Protein AF-A0A924B2P5-F1 (afdb_monomer_lite)

Radius of gyration: 20.37 Å; chains: 1; bounding box: 51×36×56 Å

Structure (mmCIF, N/CA/C/O backbone):
data_AF-A0A924B2P5-F1
#
_entry.id   AF-A0A924B2P5-F1
#
loop_
_atom_site.group_PDB
_atom_site.id
_atom_site.type_symbol
_atom_site.label_atom_id
_atom_site.label_alt_id
_atom_site.label_comp_id
_atom_site.label_asym_id
_atom_site.label_entity_id
_atom_site.label_seq_id
_atom_site.pdbx_PDB_ins_code
_atom_site.Cartn_x
_atom_site.Cartn_y
_atom_site.Cartn_z
_atom_site.occupancy
_atom_site.B_iso_or_equiv
_atom_site.auth_seq_id
_atom_site.auth_comp_id
_atom_site.auth_asym_id
_atom_site.auth_atom_id
_atom_site.pdbx_PDB_model_num
ATOM 1 N N . MET A 1 1 ? 19.278 -4.427 -25.743 1.00 50.44 1 MET A N 1
ATOM 2 C CA . MET A 1 1 ? 17.848 -4.097 -25.598 1.00 50.44 1 MET A CA 1
ATOM 3 C C . MET A 1 1 ? 17.050 -5.380 -25.472 1.00 50.44 1 MET A C 1
ATOM 5 O O . MET A 1 1 ? 17.108 -6.216 -26.367 1.00 50.44 1 MET A O 1
ATOM 9 N N . LYS A 1 2 ? 16.362 -5.581 -24.346 1.00 63.09 2 LYS A N 1
ATOM 10 C CA . LYS A 1 2 ? 15.330 -6.624 -24.265 1.00 63.09 2 LYS A CA 1
ATOM 11 C C . LYS A 1 2 ? 14.145 -6.139 -25.109 1.00 63.09 2 LYS A C 1
ATOM 13 O O . LYS A 1 2 ? 13.680 -5.023 -24.898 1.00 63.09 2 LYS A O 1
ATOM 18 N N . ASN A 1 3 ? 13.702 -6.934 -26.082 1.00 73.88 3 ASN A N 1
ATOM 19 C CA . ASN A 1 3 ? 12.553 -6.586 -26.918 1.00 73.88 3 ASN A CA 1
ATOM 20 C C . ASN A 1 3 ? 11.278 -6.692 -26.068 1.00 73.88 3 ASN A C 1
ATOM 22 O O . ASN A 1 3 ? 10.791 -7.797 -25.846 1.00 73.88 3 ASN A O 1
ATOM 26 N N . PHE A 1 4 ? 10.776 -5.564 -25.561 1.00 86.50 4 PHE A N 1
ATOM 27 C CA . PHE A 1 4 ? 9.419 -5.479 -25.011 1.00 86.50 4 PHE A CA 1
ATOM 28 C C . PHE A 1 4 ? 8.529 -4.761 -26.016 1.00 86.50 4 PHE A C 1
ATOM 30 O O . PHE A 1 4 ? 8.965 -3.776 -26.620 1.00 86.50 4 PHE A O 1
ATOM 37 N N . ASN A 1 5 ? 7.302 -5.248 -26.174 1.00 86.38 5 ASN A N 1
ATOM 38 C CA . ASN A 1 5 ? 6.324 -4.622 -27.053 1.00 86.38 5 ASN A CA 1
ATOM 39 C C . ASN A 1 5 ? 5.658 -3.474 -26.302 1.00 86.38 5 ASN A C 1
ATOM 41 O O . ASN A 1 5 ? 5.074 -3.695 -25.244 1.00 86.38 5 ASN A O 1
ATOM 45 N N . SER A 1 6 ? 5.758 -2.262 -26.833 1.00 89.44 6 SER A N 1
ATOM 46 C CA . SER A 1 6 ? 5.021 -1.113 -26.318 1.00 89.44 6 SER A CA 1
ATOM 47 C C . SER A 1 6 ? 3.521 -1.321 -26.504 1.00 89.44 6 SER A C 1
ATOM 49 O O . SER A 1 6 ? 3.075 -1.676 -27.597 1.00 89.44 6 SER A O 1
ATOM 51 N N . LEU A 1 7 ? 2.750 -1.070 -25.451 1.00 89.00 7 LEU A N 1
ATOM 52 C CA . LEU A 1 7 ? 1.296 -1.117 -25.465 1.00 89.00 7 LEU A CA 1
ATOM 53 C C . LEU A 1 7 ? 0.737 0.282 -25.220 1.00 89.00 7 LEU A C 1
ATOM 55 O O . LEU A 1 7 ? 1.166 1.000 -24.320 1.00 89.00 7 LEU A O 1
ATOM 59 N N . SER A 1 8 ? -0.252 0.662 -26.020 1.00 86.88 8 SER A N 1
ATOM 60 C CA . SER A 1 8 ? -1.076 1.842 -25.762 1.00 86.88 8 SER A CA 1
ATOM 61 C C . SER A 1 8 ? -2.447 1.361 -25.325 1.00 86.88 8 SER A C 1
ATOM 63 O O . SER A 1 8 ? -3.125 0.703 -26.108 1.00 86.88 8 SER A O 1
ATOM 65 N N . TYR A 1 9 ? -2.851 1.678 -24.095 1.00 86.69 9 TYR A N 1
ATOM 66 C CA . TYR A 1 9 ? -4.210 1.386 -23.658 1.00 86.69 9 TYR A CA 1
ATOM 67 C C . TYR A 1 9 ? -5.199 2.285 -24.386 1.00 86.69 9 TYR A C 1
ATOM 69 O O . TYR A 1 9 ? -5.128 3.514 -24.313 1.00 86.69 9 TYR A O 1
ATOM 77 N N . THR A 1 10 ? -6.143 1.659 -25.070 1.00 90.62 10 THR A N 1
ATOM 78 C CA . THR A 1 10 ? -7.339 2.329 -25.562 1.00 90.62 10 THR A CA 1
ATOM 79 C C . THR A 1 10 ? -8.339 2.517 -24.418 1.00 90.62 10 THR A C 1
ATOM 81 O O . THR A 1 10 ? -8.246 1.883 -23.365 1.00 90.62 10 THR A O 1
ATOM 84 N N . SER A 1 11 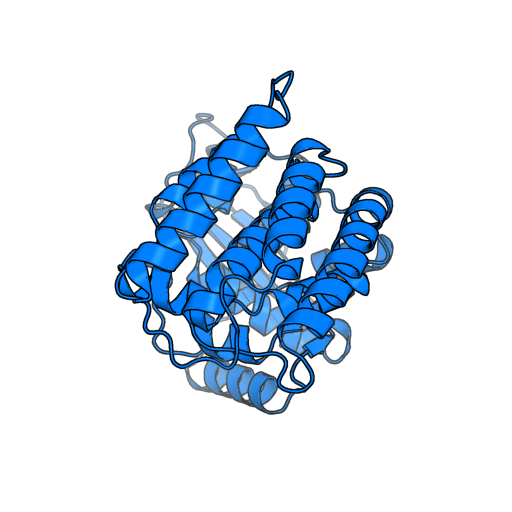? -9.342 3.375 -24.617 1.00 90.69 11 SER A N 1
ATOM 85 C CA . SER A 1 11 ? -10.453 3.492 -23.662 1.00 90.69 11 SER A CA 1
ATOM 86 C C . SER A 1 11 ? -11.213 2.171 -23.486 1.00 90.69 11 SER A C 1
ATOM 88 O O . SER A 1 11 ? -11.723 1.909 -22.402 1.00 90.69 11 SER A O 1
ATOM 90 N N . GLU A 1 12 ? -11.260 1.335 -24.528 1.00 94.50 12 GLU A N 1
ATOM 91 C CA . GLU A 1 12 ? -11.868 0.003 -24.475 1.00 94.50 12 GLU A CA 1
ATOM 92 C C . GLU A 1 12 ? -11.066 -0.941 -23.572 1.00 94.50 12 GLU A C 1
ATOM 94 O O . GLU A 1 12 ? -11.650 -1.626 -22.737 1.00 94.50 12 GLU A O 1
ATOM 99 N N . ASP A 1 13 ? -9.732 -0.919 -23.653 1.00 93.94 13 ASP A N 1
ATOM 100 C CA . ASP A 1 13 ? -8.880 -1.736 -22.780 1.00 93.94 13 ASP A CA 1
ATOM 101 C C . ASP A 1 13 ? -9.069 -1.370 -21.303 1.00 93.94 13 ASP A C 1
ATOM 103 O O . ASP A 1 13 ? -9.201 -2.249 -20.451 1.00 93.94 13 ASP A O 1
ATOM 107 N N . ILE A 1 14 ? -9.135 -0.071 -20.994 1.00 94.38 14 ILE A N 1
ATOM 108 C CA . ILE A 1 14 ? -9.352 0.416 -19.624 1.00 94.38 14 ILE A CA 1
ATOM 109 C C . ILE A 1 14 ? -10.727 -0.027 -19.107 1.00 94.38 14 ILE A C 1
ATOM 111 O O . ILE A 1 14 ? -10.836 -0.487 -17.968 1.00 94.38 14 ILE A O 1
ATOM 115 N N . GLU A 1 15 ? -11.770 0.065 -19.935 1.00 95.81 15 GLU A N 1
ATOM 116 C CA . GLU A 1 15 ? -13.116 -0.377 -19.558 1.00 95.81 15 GLU A CA 1
ATOM 117 C C . GLU A 1 15 ? -13.194 -1.901 -19.379 1.00 95.81 15 GLU A C 1
ATOM 119 O O . GLU A 1 15 ? -13.857 -2.390 -18.460 1.00 95.81 15 GLU A O 1
ATOM 124 N N . ASN A 1 16 ? -12.453 -2.666 -20.184 1.00 96.44 16 ASN A N 1
ATOM 125 C CA . ASN A 1 16 ? -12.332 -4.114 -20.026 1.00 96.44 16 ASN A CA 1
ATOM 126 C C . ASN A 1 16 ? -11.659 -4.480 -18.693 1.00 96.44 16 ASN A C 1
ATOM 128 O O . ASN A 1 16 ? -12.169 -5.334 -17.961 1.00 96.44 16 ASN A O 1
ATOM 132 N N . LEU A 1 17 ? -10.567 -3.799 -18.320 1.00 96.38 17 LEU A N 1
ATOM 133 C CA . LEU A 1 17 ? -9.918 -3.989 -17.015 1.00 96.38 17 LEU A CA 1
ATOM 134 C C . LEU A 1 17 ? -10.861 -3.627 -15.859 1.00 96.38 17 LEU A C 1
ATOM 136 O O . LEU A 1 17 ? -10.979 -4.384 -14.894 1.00 96.38 17 LEU A O 1
ATOM 140 N N . LYS A 1 18 ? -11.584 -2.508 -15.969 1.00 97.12 18 LYS A N 1
ATOM 141 C CA . LYS A 1 18 ? -12.580 -2.086 -14.975 1.00 97.12 18 LYS A CA 1
ATOM 142 C C . LYS A 1 18 ? -13.708 -3.104 -14.824 1.00 97.12 18 LYS A C 1
ATOM 144 O O . LYS A 1 18 ? -14.114 -3.412 -13.700 1.00 97.12 18 LYS A O 1
ATOM 149 N N . THR A 1 19 ? -14.198 -3.649 -15.934 1.00 97.50 19 THR A N 1
ATOM 150 C CA . THR A 1 19 ? -15.229 -4.693 -15.948 1.00 97.50 19 THR A CA 1
ATOM 151 C C . THR A 1 19 ? -14.730 -5.956 -15.252 1.00 97.50 19 THR A C 1
ATOM 153 O O . THR A 1 19 ? -15.430 -6.497 -14.392 1.00 97.50 19 THR A O 1
ATOM 156 N N . TRP A 1 20 ? -13.496 -6.381 -15.544 1.00 97.25 20 TRP A N 1
ATOM 157 C CA . TRP A 1 20 ? -12.862 -7.517 -14.874 1.00 97.25 20 TRP A CA 1
ATOM 158 C C . TRP A 1 20 ? -12.791 -7.306 -13.354 1.00 97.25 20 TRP A C 1
ATOM 160 O O . TRP A 1 20 ? -13.303 -8.140 -12.605 1.00 97.25 20 TRP A O 1
ATOM 170 N N . VAL A 1 21 ? -12.281 -6.155 -12.893 1.00 97.12 21 VAL A N 1
ATOM 171 C CA . VAL A 1 21 ? -12.230 -5.809 -11.458 1.00 97.12 21 VAL A CA 1
ATOM 172 C C . VAL A 1 21 ? -13.628 -5.824 -10.838 1.00 97.12 21 VAL A C 1
ATOM 174 O O . VAL A 1 21 ? -13.834 -6.427 -9.786 1.00 97.12 21 VAL A O 1
ATOM 177 N N . THR A 1 22 ? -14.610 -5.211 -11.501 1.00 97.19 22 THR A N 1
ATOM 178 C CA . THR A 1 22 ? -15.995 -5.117 -11.008 1.00 97.19 22 THR A CA 1
ATOM 179 C C . THR A 1 22 ? -16.636 -6.496 -10.829 1.00 97.19 22 THR A C 1
ATOM 181 O O . THR A 1 22 ? -17.375 -6.70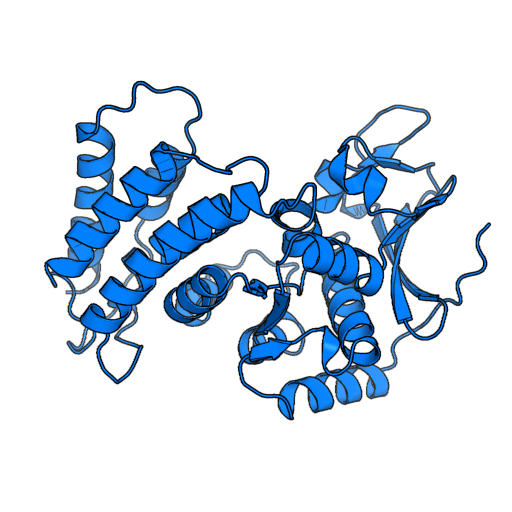9 -9.868 1.00 97.19 22 THR A O 1
ATOM 184 N N . SER A 1 23 ? -16.329 -7.444 -11.719 1.00 96.50 23 SER A N 1
ATOM 185 C CA . SER A 1 23 ? -16.838 -8.821 -11.659 1.00 96.50 23 SER A CA 1
ATOM 186 C C . SER A 1 23 ? -16.199 -9.680 -10.557 1.00 96.50 23 SER A C 1
ATOM 188 O O . SER A 1 23 ? -16.733 -10.735 -10.209 1.00 96.50 23 SER A O 1
ATOM 190 N N . GLY A 1 24 ? -15.071 -9.233 -9.998 1.00 94.06 24 GLY A N 1
ATOM 191 C CA . GLY A 1 24 ? -14.334 -9.936 -8.956 1.00 94.06 24 GLY A CA 1
ATOM 192 C C . GLY A 1 24 ? -14.982 -9.875 -7.568 1.00 94.06 24 GLY A C 1
ATOM 193 O O . GLY A 1 24 ? -15.867 -9.063 -7.267 1.00 94.06 24 GLY A O 1
ATOM 194 N N . SER A 1 25 ? -14.495 -10.740 -6.676 1.00 95.19 25 SER A N 1
ATOM 195 C CA . SER A 1 25 ? -14.765 -10.666 -5.236 1.00 95.19 25 SER A CA 1
ATOM 196 C C . SER A 1 25 ? -14.195 -9.381 -4.619 1.00 95.19 25 SER A C 1
ATOM 198 O O . SER A 1 25 ? -13.384 -8.692 -5.228 1.00 95.19 25 SER A O 1
ATOM 200 N N . GLY A 1 26 ? -14.599 -9.047 -3.386 1.00 95.06 26 GLY A N 1
ATOM 201 C CA . GLY A 1 26 ? -14.081 -7.856 -2.692 1.00 95.06 26 GLY A CA 1
ATOM 202 C C . GLY A 1 26 ? -12.555 -7.869 -2.514 1.00 95.06 26 GLY A C 1
ATOM 203 O O . GLY A 1 26 ? -11.915 -6.827 -2.631 1.00 95.06 26 GLY A O 1
ATOM 204 N N . VAL A 1 27 ? -11.983 -9.060 -2.307 1.00 97.69 27 VAL A N 1
ATOM 205 C CA . VAL A 1 27 ? -10.539 -9.324 -2.341 1.00 97.69 27 VAL A CA 1
ATOM 206 C C . VAL A 1 27 ? -10.261 -10.285 -3.495 1.00 97.69 27 VAL A C 1
ATOM 208 O O . VAL A 1 27 ? -10.894 -11.340 -3.565 1.00 97.69 27 VAL A O 1
ATOM 211 N N . ILE A 1 28 ? -9.355 -9.927 -4.403 1.00 98.00 28 ILE A N 1
ATOM 212 C CA . ILE A 1 28 ? -9.031 -10.687 -5.618 1.00 98.00 28 ILE A CA 1
ATOM 213 C C . ILE A 1 28 ? -7.564 -11.136 -5.530 1.00 98.00 28 ILE A C 1
ATOM 215 O O . ILE A 1 28 ? -6.675 -10.290 -5.620 1.00 98.00 28 ILE A O 1
ATOM 219 N N . PRO A 1 29 ? -7.272 -12.435 -5.359 1.00 98.12 29 PRO A N 1
ATOM 220 C CA . PRO A 1 29 ? -5.908 -12.951 -5.444 1.00 98.12 29 PRO A CA 1
ATOM 221 C C . PRO A 1 29 ? -5.256 -12.651 -6.795 1.00 98.12 29 PRO A C 1
ATOM 223 O O . PRO A 1 29 ? -5.861 -12.905 -7.839 1.00 98.12 29 PRO A O 1
ATOM 226 N N . PHE A 1 30 ? -4.006 -12.176 -6.792 1.00 98.31 30 PHE A N 1
ATOM 227 C CA . PHE A 1 30 ? -3.274 -11.846 -8.023 1.00 98.31 30 PHE A CA 1
ATOM 228 C C . PHE A 1 30 ? -3.200 -13.041 -8.984 1.00 98.31 30 PHE A C 1
ATOM 230 O O . PHE A 1 30 ? -3.417 -12.909 -10.185 1.00 98.31 30 PHE A O 1
ATOM 237 N N . PHE A 1 31 ? -2.943 -14.234 -8.444 1.00 98.00 31 PHE A N 1
ATOM 238 C CA . PHE A 1 31 ? -2.723 -15.447 -9.232 1.00 98.00 31 PHE A CA 1
ATOM 239 C C . PHE A 1 31 ? -4.000 -16.127 -9.742 1.00 98.00 31 PHE A C 1
ATOM 241 O O . PHE A 1 31 ? -3.889 -17.088 -10.501 1.00 98.00 31 PHE A O 1
ATOM 248 N N . ASN A 1 32 ? -5.197 -15.639 -9.387 1.00 97.06 32 ASN A N 1
ATOM 249 C CA . ASN A 1 32 ? -6.436 -16.148 -9.988 1.00 97.06 32 ASN A CA 1
ATOM 250 C C . ASN A 1 32 ? -6.496 -15.845 -11.493 1.00 97.06 32 ASN A C 1
ATOM 252 O O . ASN A 1 32 ? -6.982 -16.665 -12.266 1.00 97.06 32 ASN A O 1
ATOM 256 N N . ASP A 1 33 ? -5.978 -14.684 -11.899 1.00 97.44 33 ASP A N 1
ATOM 257 C CA . ASP A 1 33 ? -5.792 -14.298 -13.296 1.00 97.44 33 ASP A CA 1
ATOM 258 C C . ASP A 1 33 ? -4.593 -13.346 -13.396 1.00 97.44 33 ASP A C 1
ATOM 260 O O . ASP A 1 33 ? -4.725 -12.123 -13.481 1.00 97.44 33 ASP A O 1
ATOM 264 N N . ALA A 1 34 ? -3.394 -13.932 -13.341 1.00 97.50 34 ALA A N 1
ATOM 265 C CA . ALA A 1 34 ? -2.138 -13.187 -13.279 1.00 97.50 34 ALA A CA 1
ATOM 266 C C . ALA A 1 34 ? -1.928 -12.252 -14.484 1.00 97.50 34 ALA A C 1
ATOM 268 O O . ALA A 1 34 ? -1.235 -11.240 -14.369 1.00 97.50 34 ALA A O 1
ATOM 269 N N . LYS A 1 35 ? -2.540 -12.563 -15.637 1.00 96.88 35 LYS A N 1
ATOM 270 C CA . LYS A 1 35 ? -2.478 -11.699 -16.815 1.00 96.88 35 LYS A CA 1
ATOM 271 C C . LYS A 1 35 ? -3.236 -10.412 -16.543 1.00 96.88 35 LYS A C 1
ATOM 273 O O . LYS A 1 35 ? -2.585 -9.376 -16.443 1.00 96.88 35 LYS A O 1
ATOM 278 N N . HIS A 1 36 ? -4.553 -10.466 -16.331 1.00 96.62 36 HIS A N 1
ATOM 279 C CA . HIS A 1 36 ? -5.350 -9.264 -16.046 1.00 96.62 36 HIS A CA 1
ATOM 280 C C . HIS A 1 36 ? -4.814 -8.495 -14.832 1.00 96.62 36 HIS A C 1
ATOM 282 O O . HIS A 1 36 ? -4.693 -7.272 -14.882 1.00 96.62 36 HIS A O 1
ATOM 288 N N . ALA A 1 37 ? -4.387 -9.212 -13.791 1.00 97.75 37 ALA A N 1
ATOM 289 C CA . ALA A 1 37 ? -3.729 -8.638 -12.626 1.00 97.75 37 ALA A CA 1
ATOM 290 C C . ALA A 1 37 ? -2.492 -7.797 -12.993 1.00 97.75 37 ALA A C 1
ATOM 292 O O . ALA A 1 37 ? -2.357 -6.660 -12.537 1.00 97.75 37 ALA A O 1
ATOM 293 N N . SER A 1 38 ? -1.610 -8.314 -13.858 1.00 97.88 38 SER A N 1
ATOM 294 C CA . SER A 1 38 ? -0.427 -7.576 -14.320 1.00 97.88 38 SER A CA 1
ATOM 295 C C . SER A 1 38 ? -0.786 -6.307 -15.100 1.00 97.88 38 SER A C 1
ATOM 297 O O . SER A 1 38 ? -0.125 -5.282 -14.917 1.00 97.88 38 SER A O 1
ATOM 299 N N . PHE A 1 39 ? -1.851 -6.339 -15.911 1.00 97.44 39 PHE A N 1
ATOM 300 C CA . PHE A 1 39 ? -2.343 -5.171 -16.649 1.00 97.44 39 PHE A CA 1
ATOM 301 C C . PHE A 1 39 ? -2.892 -4.101 -15.695 1.00 97.44 39 PHE A C 1
ATOM 303 O O . PHE A 1 39 ? -2.521 -2.932 -15.821 1.00 97.44 39 PHE A O 1
ATOM 310 N N . VAL A 1 40 ? -3.690 -4.496 -14.696 1.00 97.00 40 VAL A N 1
ATOM 311 C CA . VAL A 1 40 ? -4.241 -3.581 -13.681 1.00 97.00 40 VAL A CA 1
ATOM 312 C C . VAL A 1 40 ? -3.133 -2.884 -12.890 1.00 97.00 40 VAL A C 1
ATOM 314 O O . VAL A 1 40 ? -3.128 -1.656 -12.826 1.00 97.00 40 VAL A O 1
ATOM 317 N N . VAL A 1 41 ? -2.173 -3.632 -12.332 1.00 96.94 41 VAL A N 1
ATOM 318 C CA . VAL A 1 41 ? -1.070 -3.037 -11.547 1.00 96.94 41 VAL A CA 1
ATOM 319 C C . VAL A 1 41 ? -0.207 -2.131 -12.418 1.00 96.94 41 VAL A C 1
ATOM 321 O O . VAL A 1 41 ? 0.108 -1.014 -12.017 1.00 96.94 41 VAL A O 1
ATOM 324 N N . SER A 1 42 ? 0.152 -2.575 -13.626 1.00 97.19 42 SER A N 1
ATOM 325 C CA . SER A 1 42 ? 0.977 -1.764 -14.530 1.00 97.19 42 SER A CA 1
ATOM 326 C C . SER A 1 42 ? 0.271 -0.462 -14.910 1.00 97.19 42 SER A C 1
ATOM 328 O O . SER A 1 42 ? 0.903 0.594 -14.922 1.00 97.19 42 SER A O 1
ATOM 330 N N . TYR A 1 43 ? -1.042 -0.517 -15.170 1.00 96.00 43 TYR A N 1
ATOM 331 C CA . TYR A 1 43 ? -1.851 0.670 -15.441 1.00 96.00 43 TYR A CA 1
ATOM 332 C C . TYR A 1 43 ? -1.861 1.624 -14.245 1.00 96.00 43 TYR A C 1
ATOM 334 O O . TYR A 1 43 ? -1.505 2.790 -14.401 1.00 96.00 43 TYR A O 1
ATOM 342 N N . ALA A 1 44 ? -2.180 1.133 -13.047 1.00 94.25 44 ALA A N 1
ATOM 343 C CA . ALA A 1 44 ? -2.202 1.946 -11.835 1.00 94.25 44 ALA A CA 1
ATOM 344 C C . ALA A 1 44 ? -0.840 2.605 -11.549 1.00 94.25 44 ALA A C 1
ATOM 346 O O . ALA A 1 44 ? -0.773 3.819 -11.364 1.00 94.25 44 ALA A O 1
ATOM 347 N N . MET A 1 45 ? 0.257 1.844 -11.638 1.00 94.75 45 MET A N 1
ATOM 348 C CA . MET A 1 45 ? 1.615 2.387 -11.521 1.00 94.75 45 MET A CA 1
ATOM 349 C C . MET A 1 45 ? 1.883 3.488 -12.557 1.00 94.75 45 MET A C 1
ATOM 351 O O . MET A 1 45 ? 2.516 4.493 -12.241 1.00 94.75 45 MET A O 1
ATOM 355 N N . SER A 1 46 ? 1.401 3.331 -13.795 1.00 94.31 46 SER A N 1
ATOM 356 C CA . SER A 1 46 ? 1.639 4.312 -14.860 1.00 94.31 46 SER A CA 1
ATOM 357 C C . SER A 1 46 ? 0.969 5.660 -14.611 1.00 94.31 46 SER A C 1
ATOM 359 O O . SER A 1 46 ? 1.538 6.675 -15.011 1.00 94.31 46 SER A O 1
ATOM 361 N N . LEU A 1 47 ? -0.176 5.671 -13.915 1.00 91.25 47 LEU A N 1
ATOM 362 C CA . LEU A 1 47 ? -0.901 6.887 -13.529 1.00 91.25 47 LEU A CA 1
ATOM 363 C C . LEU A 1 47 ? -0.181 7.671 -12.422 1.00 91.25 47 LEU A C 1
ATOM 365 O O . LEU A 1 47 ? -0.378 8.879 -12.293 1.00 91.25 47 LEU A O 1
ATOM 369 N N . GLU A 1 48 ? 0.636 6.995 -11.612 1.00 92.00 48 GLU A N 1
ATOM 370 C CA . GLU A 1 48 ? 1.363 7.611 -10.500 1.00 92.00 48 GLU A CA 1
ATOM 371 C C . GLU A 1 48 ? 2.701 8.217 -10.932 1.00 92.00 48 GLU A C 1
ATOM 373 O O . GLU A 1 48 ? 3.113 9.233 -10.365 1.00 92.00 48 GLU A O 1
ATOM 378 N N . ILE A 1 49 ? 3.364 7.639 -11.944 1.00 93.75 49 ILE A N 1
ATOM 379 C CA . ILE A 1 49 ? 4.657 8.123 -12.449 1.00 93.75 49 ILE A CA 1
ATOM 380 C C . ILE A 1 49 ? 4.567 9.590 -12.883 1.00 93.75 49 ILE A C 1
ATOM 382 O O . ILE A 1 49 ? 3.689 10.009 -13.634 1.00 93.75 49 ILE A O 1
ATOM 386 N N . GLY A 1 50 ? 5.516 10.389 -12.399 1.00 89.56 50 GLY A N 1
ATOM 387 C CA . GLY A 1 50 ? 5.586 11.830 -12.619 1.00 89.56 50 GLY A CA 1
ATOM 388 C C . GLY A 1 50 ? 4.644 12.674 -11.755 1.00 89.56 50 GLY A C 1
ATOM 389 O O . GLY A 1 50 ? 4.775 13.904 -11.742 1.00 89.56 50 GLY A O 1
ATOM 390 N N . GLY A 1 51 ? 3.745 12.044 -10.995 1.00 87.75 51 GLY A N 1
ATOM 391 C CA . GLY A 1 51 ? 2.788 12.694 -10.106 1.00 87.75 51 GLY A CA 1
ATOM 392 C C . GLY A 1 51 ? 3.312 13.002 -8.689 1.00 87.75 51 GLY A C 1
ATOM 393 O O . GLY A 1 51 ? 4.485 12.822 -8.359 1.00 87.75 51 GLY A O 1
ATOM 394 N N . PRO A 1 52 ? 2.451 13.517 -7.795 1.00 83.00 52 PRO A N 1
ATOM 395 C CA . PRO A 1 52 ? 2.668 13.624 -6.352 1.00 83.00 52 PRO A CA 1
ATOM 396 C C . PRO A 1 52 ? 2.991 12.292 -5.682 1.00 83.00 52 PRO A C 1
ATOM 398 O O . PRO A 1 52 ? 3.893 12.281 -4.852 1.00 83.00 52 PRO A O 1
ATOM 401 N N . ASN A 1 53 ? 2.324 11.216 -6.105 1.00 82.62 53 ASN A N 1
ATOM 402 C CA . ASN A 1 53 ? 2.439 9.877 -5.523 1.00 82.62 53 ASN A CA 1
ATOM 403 C C . ASN A 1 53 ? 3.580 9.038 -6.127 1.00 82.62 53 ASN A C 1
ATOM 405 O O . ASN A 1 53 ? 3.730 7.867 -5.789 1.00 82.62 53 ASN A O 1
ATOM 409 N N . ASP A 1 54 ? 4.408 9.625 -7.000 1.00 89.31 54 ASP A N 1
ATOM 410 C CA . ASP A 1 54 ? 5.598 8.968 -7.545 1.00 89.31 54 ASP A CA 1
ATOM 411 C C . ASP A 1 54 ? 6.695 8.845 -6.475 1.00 89.31 54 ASP A C 1
ATOM 413 O O . ASP A 1 54 ? 7.661 9.618 -6.419 1.00 89.31 54 ASP A O 1
ATOM 417 N N . ASN A 1 55 ? 6.537 7.849 -5.609 1.00 87.50 55 ASN A N 1
ATOM 418 C CA . ASN A 1 55 ? 7.526 7.505 -4.596 1.00 87.50 55 ASN A CA 1
ATOM 419 C C . ASN A 1 55 ? 8.801 6.919 -5.229 1.00 87.50 55 ASN A C 1
ATOM 421 O O . ASN A 1 55 ? 9.867 6.955 -4.611 1.00 87.50 55 ASN A O 1
ATOM 425 N N . LEU A 1 56 ? 8.737 6.427 -6.475 1.00 92.25 56 LEU A N 1
ATOM 426 C CA . LEU A 1 56 ? 9.883 5.817 -7.149 1.00 92.25 56 LEU A CA 1
ATOM 427 C C . LEU A 1 56 ? 10.946 6.864 -7.466 1.00 92.25 56 LEU A C 1
ATOM 429 O O . LEU A 1 56 ? 12.138 6.598 -7.297 1.00 92.25 56 LEU A O 1
ATOM 433 N N . ALA A 1 57 ? 10.529 8.071 -7.861 1.00 92.50 57 ALA A N 1
ATOM 434 C CA . ALA A 1 57 ? 11.420 9.190 -8.156 1.00 92.50 57 ALA A CA 1
ATOM 435 C C . ALA A 1 57 ? 12.394 9.515 -7.008 1.00 92.50 57 ALA A C 1
ATOM 437 O O . ALA A 1 57 ? 13.449 10.113 -7.229 1.00 92.50 57 ALA A O 1
ATOM 438 N N . ALA A 1 58 ? 12.083 9.112 -5.768 1.00 92.00 58 ALA A N 1
ATOM 439 C CA . ALA A 1 58 ? 12.996 9.243 -4.639 1.00 92.00 58 ALA A CA 1
ATOM 440 C C . ALA A 1 58 ? 14.309 8.459 -4.807 1.00 92.00 58 ALA A C 1
ATOM 442 O O . ALA A 1 58 ? 15.328 8.859 -4.239 1.00 92.00 58 ALA A O 1
ATOM 443 N N . HIS A 1 59 ? 14.282 7.399 -5.614 1.00 94.50 59 HIS A N 1
ATOM 444 C CA . HIS A 1 59 ? 15.338 6.402 -5.749 1.00 94.50 59 HIS A CA 1
ATOM 445 C C . HIS A 1 59 ? 16.016 6.398 -7.125 1.00 94.50 59 HIS A C 1
ATOM 447 O O . HIS A 1 59 ? 16.937 5.603 -7.329 1.00 94.50 59 HIS A O 1
ATOM 453 N N . LEU A 1 60 ? 15.586 7.269 -8.046 1.00 94.50 60 LEU A N 1
ATOM 454 C CA . LEU A 1 60 ? 16.106 7.358 -9.411 1.00 94.50 60 LEU A CA 1
ATOM 455 C C . LEU A 1 60 ? 17.114 8.502 -9.564 1.00 94.50 60 LEU A C 1
ATOM 457 O O . LEU A 1 60 ? 16.855 9.649 -9.186 1.00 94.50 60 LEU A O 1
ATOM 461 N N . PHE A 1 61 ? 18.263 8.182 -10.153 1.00 95.62 61 PHE A N 1
ATOM 462 C CA . PHE A 1 61 ? 19.379 9.103 -10.336 1.00 95.62 61 PHE A CA 1
ATOM 463 C C . PHE A 1 61 ? 19.924 9.020 -11.756 1.00 95.62 61 PHE A C 1
ATOM 465 O O . PHE A 1 61 ? 20.003 7.936 -12.337 1.00 95.62 61 PHE A O 1
ATOM 472 N N . GLU A 1 62 ? 20.358 10.154 -12.289 1.00 94.81 62 GLU A N 1
ATOM 473 C CA . GLU A 1 62 ? 21.143 10.193 -13.517 1.00 94.81 62 GLU A CA 1
ATOM 474 C C . GLU A 1 62 ? 22.466 9.459 -13.293 1.00 94.81 62 GLU A C 1
ATOM 476 O O . GLU A 1 62 ? 23.171 9.709 -12.312 1.00 94.81 62 GLU A O 1
ATOM 481 N N . THR A 1 63 ? 22.805 8.545 -14.198 1.00 93.62 63 THR A N 1
ATOM 482 C CA . THR A 1 63 ? 24.007 7.708 -14.066 1.00 93.62 63 THR A CA 1
ATOM 483 C C . THR A 1 63 ? 25.280 8.548 -14.140 1.00 93.62 63 THR A C 1
ATOM 485 O O . THR A 1 63 ? 26.189 8.352 -13.337 1.00 93.62 63 THR A O 1
ATOM 488 N N . ASP A 1 64 ? 25.323 9.514 -15.061 1.00 93.31 64 ASP A N 1
ATOM 489 C CA . ASP A 1 64 ? 26.536 10.280 -15.356 1.00 93.31 64 ASP A CA 1
ATOM 490 C C . ASP A 1 64 ? 26.816 11.370 -14.308 1.00 93.31 64 ASP A C 1
ATOM 492 O O . ASP A 1 64 ? 27.963 11.590 -13.922 1.00 93.31 64 ASP A O 1
ATOM 496 N N . THR A 1 65 ? 25.774 12.053 -13.823 1.00 94.38 65 THR A N 1
ATOM 497 C CA . THR A 1 65 ? 25.907 13.177 -12.875 1.00 94.38 65 THR A CA 1
ATOM 498 C C . THR A 1 65 ? 25.694 12.757 -11.423 1.00 94.38 65 THR A C 1
ATOM 500 O O . THR A 1 65 ? 26.072 13.474 -10.494 1.00 94.38 65 THR A O 1
ATOM 503 N N . GLY A 1 66 ? 25.039 11.616 -11.204 1.00 94.44 66 GLY A N 1
ATOM 504 C CA . GLY A 1 66 ? 24.604 11.169 -9.892 1.00 94.44 66 GLY A CA 1
ATOM 505 C C . GLY A 1 66 ? 23.523 12.043 -9.251 1.00 94.44 66 GLY A C 1
ATOM 506 O O . GLY A 1 66 ? 23.252 11.855 -8.059 1.00 94.44 66 GLY A O 1
ATOM 507 N N . GLN A 1 67 ? 22.932 12.988 -9.992 1.00 95.62 67 GLN A N 1
ATOM 508 C CA . GLN A 1 67 ? 21.857 13.850 -9.512 1.00 95.62 67 GLN A CA 1
ATOM 509 C C . GLN A 1 67 ? 20.524 13.107 -9.491 1.00 95.62 67 GLN A C 1
ATOM 511 O O . GLN A 1 67 ? 20.274 12.199 -10.281 1.00 95.62 67 GLN A O 1
ATOM 516 N N . LYS A 1 68 ? 19.654 13.494 -8.557 1.00 95.69 68 LYS A N 1
ATOM 517 C CA . LYS A 1 68 ? 18.313 12.922 -8.440 1.00 95.69 68 LYS A CA 1
ATOM 518 C C . LYS A 1 68 ? 17.448 13.374 -9.616 1.00 95.69 68 LYS A C 1
ATOM 520 O O . LYS A 1 68 ? 17.332 14.577 -9.862 1.00 95.69 68 LYS A O 1
ATOM 525 N N . ILE A 1 69 ? 16.794 12.428 -10.283 1.00 94.81 69 ILE A N 1
ATOM 526 C CA . ILE A 1 69 ? 15.882 12.735 -11.386 1.00 94.81 69 ILE A CA 1
ATOM 527 C C . ILE A 1 69 ? 14.618 13.377 -10.808 1.00 94.81 69 ILE A C 1
ATOM 529 O O . ILE A 1 69 ? 13.997 12.870 -9.872 1.00 94.81 69 ILE A O 1
ATOM 533 N N . LYS A 1 70 ? 14.221 14.527 -11.357 1.00 94.12 70 LYS A N 1
ATOM 534 C CA . LYS A 1 70 ? 12.959 15.169 -10.974 1.00 94.12 70 LYS A CA 1
ATOM 535 C C . LYS A 1 70 ? 11.800 14.312 -11.467 1.00 94.12 70 LYS A C 1
ATOM 537 O O . LYS A 1 70 ? 11.756 13.987 -12.647 1.00 94.12 70 LYS A O 1
ATOM 542 N N . LYS A 1 71 ? 10.814 14.045 -10.606 1.00 92.81 71 LYS A N 1
ATOM 543 C CA . LYS A 1 71 ? 9.608 13.281 -10.972 1.00 92.81 71 LYS A CA 1
ATOM 544 C C . LYS A 1 71 ? 8.922 13.800 -12.240 1.00 92.81 71 LYS A C 1
ATOM 546 O O . LYS A 1 71 ? 8.586 13.031 -13.121 1.00 92.81 71 LYS A O 1
ATOM 551 N N . THR A 1 72 ? 8.845 15.120 -12.419 1.00 93.06 72 THR A N 1
ATOM 552 C CA . THR A 1 72 ? 8.253 15.747 -13.615 1.00 93.06 72 THR A CA 1
ATOM 553 C C . THR A 1 72 ? 9.015 15.475 -14.918 1.00 93.06 72 THR A C 1
ATOM 555 O O . THR A 1 72 ? 8.504 15.796 -15.994 1.00 93.06 72 THR A O 1
ATOM 558 N N . ASN A 1 73 ? 10.230 14.924 -14.838 1.00 95.19 73 ASN A N 1
ATOM 559 C CA . ASN A 1 73 ? 11.032 14.485 -15.976 1.00 95.19 73 ASN A CA 1
ATOM 560 C C . ASN A 1 73 ? 10.816 13.005 -16.329 1.00 95.19 73 ASN A C 1
ATOM 562 O O . ASN A 1 73 ? 11.305 12.563 -17.364 1.00 95.19 73 ASN A O 1
ATOM 566 N N . LEU A 1 74 ? 10.112 12.242 -15.490 1.00 95.88 74 LEU A N 1
ATOM 567 C CA . LEU A 1 74 ? 9.836 10.833 -15.733 1.00 95.88 74 LEU A CA 1
ATOM 568 C C . LEU A 1 74 ? 8.664 10.673 -16.703 1.00 95.88 74 LEU A C 1
ATOM 570 O O . LEU A 1 74 ? 7.721 11.468 -16.712 1.00 95.88 74 LEU A O 1
ATOM 574 N N . LEU A 1 75 ? 8.758 9.636 -17.524 1.00 95.38 75 LEU A N 1
ATOM 575 C CA . LEU A 1 75 ? 7.713 9.154 -18.415 1.00 95.38 75 LEU A CA 1
ATOM 576 C C . LEU A 1 75 ? 7.487 7.673 -18.127 1.00 95.38 75 LEU A C 1
ATOM 578 O O . LEU A 1 75 ? 8.439 6.955 -17.818 1.00 95.38 75 LEU A O 1
ATOM 582 N N . SER A 1 76 ? 6.245 7.222 -18.254 1.00 95.50 76 SER A N 1
ATOM 583 C CA . SER A 1 76 ? 5.866 5.816 -18.172 1.00 95.50 76 SER A CA 1
ATOM 584 C C . SER A 1 76 ? 5.308 5.329 -19.507 1.00 95.50 76 SER A C 1
ATOM 586 O O . SER A 1 76 ? 4.654 6.064 -20.244 1.00 95.50 76 SER A O 1
ATOM 588 N N . GLU A 1 77 ? 5.576 4.067 -19.810 1.00 95.38 77 GLU A N 1
ATOM 589 C CA . GLU A 1 77 ? 5.041 3.327 -20.945 1.00 95.38 77 GLU A CA 1
ATOM 590 C C . GLU A 1 77 ? 4.659 1.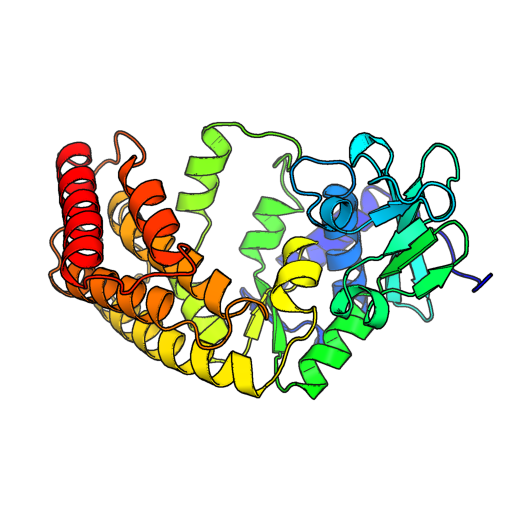928 -20.459 1.00 95.38 77 GLU A C 1
ATOM 592 O O . GLU A 1 77 ? 5.421 1.289 -19.731 1.00 95.38 77 GLU A O 1
ATOM 597 N N . ILE A 1 78 ? 3.492 1.430 -20.863 1.00 96.31 78 ILE A N 1
ATOM 598 C CA . ILE A 1 78 ? 3.119 0.039 -20.604 1.00 96.31 78 ILE A CA 1
ATOM 599 C C . ILE A 1 78 ? 3.799 -0.833 -21.649 1.00 96.31 78 ILE A C 1
ATOM 601 O O . ILE A 1 78 ? 3.754 -0.548 -22.845 1.00 96.31 78 ILE A O 1
ATOM 605 N N . VAL A 1 79 ? 4.439 -1.903 -21.198 1.00 96.56 79 VAL A N 1
ATOM 606 C CA . VAL A 1 79 ? 5.159 -2.836 -22.061 1.00 96.56 79 VAL A CA 1
ATOM 607 C C . VAL A 1 79 ? 4.703 -4.260 -21.800 1.00 96.56 79 VAL A C 1
ATOM 609 O O . VAL A 1 79 ? 4.333 -4.596 -20.682 1.00 96.56 79 VAL A O 1
ATOM 612 N N . GLU A 1 80 ? 4.760 -5.115 -22.811 1.00 95.88 80 GLU A N 1
ATOM 613 C CA . GLU A 1 80 ? 4.404 -6.525 -22.683 1.00 95.88 80 GLU A CA 1
ATOM 614 C C . GLU A 1 80 ? 5.622 -7.432 -22.814 1.00 95.88 80 GLU A C 1
ATOM 616 O O . GLU A 1 80 ? 6.503 -7.225 -23.662 1.00 95.88 80 GLU A O 1
ATOM 621 N N . LYS A 1 81 ? 5.631 -8.484 -21.995 1.00 94.19 81 LYS A N 1
ATOM 622 C CA . LYS A 1 81 ? 6.557 -9.601 -22.097 1.00 94.19 81 LYS A CA 1
ATOM 623 C C . LYS A 1 81 ? 5.831 -10.902 -21.756 1.00 94.19 81 LYS A C 1
ATOM 625 O O . LYS A 1 81 ? 5.256 -11.025 -20.681 1.00 94.19 81 LYS A O 1
ATOM 630 N N . ASP A 1 82 ? 5.881 -11.874 -22.665 1.00 93.31 82 ASP A N 1
ATOM 631 C CA . ASP A 1 82 ? 5.322 -13.221 -22.469 1.00 93.31 82 ASP A CA 1
ATOM 632 C C . ASP A 1 82 ? 3.823 -13.238 -22.070 1.00 93.31 82 ASP A C 1
ATOM 634 O O . ASP A 1 82 ? 3.371 -14.121 -21.342 1.00 93.31 82 ASP A O 1
ATOM 638 N N . GLY A 1 83 ? 3.028 -12.269 -22.549 1.00 94.12 83 GLY A N 1
ATOM 639 C CA . GLY A 1 83 ? 1.603 -12.148 -22.214 1.00 94.12 83 GLY A CA 1
ATOM 640 C C . GLY A 1 83 ? 1.298 -11.388 -20.921 1.00 94.12 83 GLY A C 1
ATOM 641 O O . GLY A 1 83 ? 0.129 -11.314 -20.540 1.00 94.12 83 GLY A O 1
ATOM 642 N N . PHE A 1 84 ? 2.318 -10.862 -20.237 1.00 96.75 84 PHE A N 1
ATOM 643 C CA . PHE A 1 84 ? 2.183 -10.073 -19.015 1.00 96.75 84 PHE A CA 1
ATOM 644 C C . PHE A 1 84 ? 2.579 -8.624 -19.261 1.00 96.75 84 PHE A C 1
ATOM 646 O O . PHE A 1 84 ? 3.588 -8.339 -19.916 1.00 96.75 84 PHE A O 1
ATOM 653 N N . ALA A 1 85 ? 1.798 -7.710 -18.694 1.00 97.25 85 ALA A N 1
ATOM 654 C CA . ALA A 1 85 ? 2.122 -6.298 -18.716 1.00 97.25 85 ALA A CA 1
ATOM 655 C C . ALA A 1 85 ? 3.184 -5.965 -17.663 1.00 97.25 85 ALA A C 1
ATOM 657 O O . ALA A 1 85 ? 3.263 -6.576 -16.595 1.00 97.25 85 ALA A O 1
ATOM 658 N N . GLY A 1 86 ? 3.986 -4.963 -17.981 1.00 97.19 86 GLY A N 1
ATOM 659 C CA . GLY A 1 86 ? 4.874 -4.259 -17.081 1.00 97.19 86 GLY A CA 1
ATOM 660 C C . GLY A 1 86 ? 4.850 -2.769 -17.391 1.00 97.19 86 GLY A C 1
ATOM 661 O O . GLY A 1 86 ? 4.212 -2.310 -18.340 1.00 97.19 86 GLY A O 1
ATOM 662 N N . ILE A 1 87 ? 5.587 -2.007 -16.598 1.00 96.44 87 ILE A N 1
ATOM 663 C CA . ILE A 1 87 ? 5.791 -0.577 -16.801 1.00 96.44 87 ILE A CA 1
ATOM 664 C C . ILE A 1 87 ? 7.261 -0.325 -17.100 1.00 96.44 87 ILE A C 1
ATOM 666 O O . ILE A 1 87 ? 8.130 -0.722 -16.326 1.00 96.44 87 ILE A O 1
ATOM 670 N N . ARG A 1 88 ? 7.540 0.338 -18.220 1.00 96.31 88 ARG A N 1
ATOM 671 C CA . ARG A 1 88 ? 8.840 0.911 -18.553 1.00 96.31 88 ARG A CA 1
ATOM 672 C C . ARG A 1 88 ? 8.827 2.389 -18.200 1.00 96.31 88 ARG A C 1
ATOM 674 O O . ARG A 1 88 ? 7.878 3.102 -18.500 1.00 96.31 88 ARG A O 1
ATOM 681 N N . ILE A 1 89 ? 9.901 2.844 -17.579 1.00 96.00 89 ILE A N 1
ATOM 682 C CA . ILE A 1 89 ? 10.071 4.216 -17.129 1.00 96.00 89 ILE A CA 1
ATOM 683 C C . ILE A 1 89 ? 11.320 4.772 -17.791 1.00 96.00 89 ILE A C 1
ATOM 685 O O . ILE A 1 89 ? 12.382 4.142 -17.771 1.00 96.00 89 ILE A O 1
ATOM 689 N N . THR A 1 90 ? 11.170 5.946 -18.385 1.00 95.81 90 THR A N 1
ATOM 690 C CA . THR A 1 90 ? 12.220 6.691 -19.080 1.00 95.81 90 THR A CA 1
ATOM 691 C C . THR A 1 90 ? 12.241 8.137 -18.594 1.00 95.81 90 THR A C 1
ATOM 693 O O . THR A 1 90 ? 11.435 8.555 -17.759 1.00 95.81 90 THR A O 1
ATOM 696 N N . THR A 1 91 ? 13.192 8.913 -19.097 1.00 95.69 91 THR A N 1
ATOM 697 C CA . THR A 1 91 ? 13.303 10.353 -18.857 1.00 95.69 91 THR A CA 1
ATOM 698 C C . THR A 1 91 ? 13.007 11.122 -20.147 1.00 95.69 91 THR A C 1
ATOM 700 O O . THR A 1 91 ? 13.298 10.638 -21.241 1.00 95.69 91 THR A O 1
ATOM 703 N N . LYS A 1 92 ? 12.433 12.331 -20.055 1.00 94.38 92 LYS A N 1
ATOM 704 C CA . LYS A 1 92 ? 12.094 13.149 -21.246 1.00 94.38 92 LYS A CA 1
ATOM 705 C C . LYS A 1 92 ? 13.319 13.549 -22.071 1.00 94.38 92 LYS A C 1
ATOM 707 O O . LYS A 1 92 ? 13.202 13.795 -23.267 1.00 94.38 92 LYS A O 1
ATOM 712 N N . ASP A 1 93 ? 14.474 13.641 -21.428 1.00 92.25 93 ASP A N 1
ATOM 713 C CA . ASP A 1 93 ? 15.766 14.002 -22.008 1.00 92.25 93 ASP A CA 1
ATOM 714 C C . ASP A 1 93 ? 16.623 12.784 -22.391 1.00 92.25 93 ASP A C 1
ATOM 716 O O . ASP A 1 93 ? 17.740 12.959 -22.872 1.00 92.25 93 ASP A O 1
ATOM 720 N N . ASN A 1 94 ? 16.106 11.558 -22.233 1.00 89.25 94 ASN A N 1
ATOM 721 C CA . ASN A 1 94 ? 16.829 10.300 -22.463 1.00 89.25 94 ASN A CA 1
ATOM 722 C C . ASN A 1 94 ? 18.112 10.154 -21.622 1.00 89.25 94 ASN A C 1
ATOM 724 O O . ASN A 1 94 ? 19.048 9.451 -22.009 1.00 89.25 94 ASN A O 1
ATOM 728 N N . SER A 1 95 ? 18.152 10.806 -20.460 1.00 90.88 95 SER A N 1
ATOM 729 C CA . SER A 1 95 ? 19.203 10.636 -19.463 1.00 90.88 95 SER A CA 1
ATOM 730 C C . SER A 1 95 ? 19.269 9.192 -18.960 1.00 90.88 95 SER A C 1
ATOM 732 O O . SER A 1 95 ? 18.240 8.574 -18.670 1.00 90.88 95 SER A O 1
ATOM 734 N N . LYS A 1 96 ? 20.494 8.668 -18.813 1.00 93.88 96 LYS A N 1
ATOM 735 C CA . LYS A 1 96 ? 20.751 7.312 -18.311 1.00 93.88 96 LYS A CA 1
ATOM 736 C C . LYS A 1 96 ? 20.282 7.152 -16.869 1.00 93.88 96 LYS A C 1
ATOM 738 O O . LYS A 1 96 ? 20.681 7.935 -16.005 1.00 93.88 96 LYS A O 1
ATOM 743 N N . ILE A 1 97 ? 19.506 6.110 -16.579 1.00 93.50 97 ILE A N 1
ATOM 744 C CA . ILE A 1 97 ? 18.849 5.928 -15.275 1.00 93.50 97 ILE A CA 1
ATOM 745 C C . ILE A 1 97 ? 19.610 4.913 -14.421 1.00 93.50 97 ILE A C 1
ATOM 747 O O . ILE A 1 97 ? 19.927 3.815 -14.864 1.00 93.50 97 ILE A O 1
ATOM 751 N N . SER A 1 98 ? 19.832 5.260 -13.157 1.00 93.75 98 SER A N 1
ATOM 752 C CA . SER A 1 98 ? 20.323 4.355 -12.118 1.00 93.75 98 SER A CA 1
ATOM 753 C C . SER A 1 98 ? 19.379 4.353 -10.913 1.00 93.75 98 SER A C 1
ATOM 755 O O . SER A 1 98 ? 18.719 5.353 -10.620 1.00 93.75 98 SER A O 1
ATOM 757 N N . ILE A 1 99 ? 19.317 3.225 -10.204 1.00 93.12 99 ILE A N 1
ATOM 758 C CA . ILE A 1 99 ? 18.524 3.060 -8.979 1.00 93.12 99 ILE A CA 1
ATOM 759 C C . ILE A 1 99 ? 19.483 2.955 -7.794 1.00 93.12 99 ILE A C 1
ATOM 761 O O . ILE A 1 99 ? 20.414 2.153 -7.835 1.00 93.12 99 ILE A O 1
ATOM 765 N N . ARG A 1 100 ? 19.241 3.706 -6.715 1.00 89.50 100 ARG A N 1
ATOM 766 C CA . ARG A 1 100 ? 20.053 3.643 -5.477 1.00 89.50 100 ARG A CA 1
ATOM 767 C C . ARG A 1 100 ? 19.331 2.990 -4.298 1.00 89.50 100 ARG A C 1
ATOM 769 O O . ARG A 1 100 ? 19.486 3.406 -3.156 1.00 89.50 100 ARG A O 1
ATOM 776 N N . HIS A 1 101 ? 18.502 1.997 -4.584 1.00 89.81 101 HIS A N 1
ATOM 777 C CA . HIS A 1 101 ? 17.762 1.243 -3.581 1.00 89.81 101 HIS A CA 1
ATOM 778 C C . HIS A 1 101 ? 17.907 -0.248 -3.876 1.00 89.81 101 HIS A C 1
ATOM 780 O O . HIS A 1 101 ? 17.368 -0.737 -4.871 1.00 89.81 101 HIS A O 1
ATOM 786 N N . ASP A 1 102 ? 18.624 -0.971 -3.017 1.00 87.56 102 ASP A N 1
ATOM 787 C CA . ASP A 1 102 ? 19.037 -2.361 -3.263 1.00 87.56 102 ASP A CA 1
ATOM 788 C C . ASP A 1 102 ? 17.863 -3.297 -3.556 1.00 87.56 102 ASP A C 1
ATOM 790 O O . ASP A 1 102 ? 17.951 -4.173 -4.416 1.00 87.56 102 ASP A O 1
ATOM 794 N N . GLY A 1 103 ? 16.734 -3.092 -2.873 1.00 88.06 103 GLY A N 1
ATOM 795 C CA . GLY A 1 103 ? 15.524 -3.868 -3.124 1.00 88.06 103 GLY A CA 1
ATOM 796 C C . GLY A 1 103 ? 14.930 -3.592 -4.507 1.00 88.06 103 GLY A C 1
ATOM 797 O O . GLY A 1 103 ? 14.510 -4.522 -5.183 1.00 88.06 103 GLY A O 1
ATOM 798 N N . LEU A 1 104 ? 14.964 -2.340 -4.977 1.00 90.12 104 LEU A N 1
ATOM 799 C CA . LEU A 1 104 ? 14.410 -1.969 -6.286 1.00 90.12 104 LEU A CA 1
ATOM 800 C C . LEU A 1 104 ? 15.315 -2.430 -7.431 1.00 90.12 104 LEU A C 1
ATOM 802 O O . LEU A 1 104 ? 14.804 -2.824 -8.473 1.00 90.12 104 LEU A O 1
ATOM 806 N N . VAL A 1 105 ? 16.637 -2.451 -7.229 1.00 89.94 105 VAL A N 1
ATOM 807 C CA . VAL A 1 105 ? 17.598 -3.007 -8.201 1.00 89.94 105 VAL A CA 1
ATOM 808 C C . VAL A 1 105 ? 17.300 -4.476 -8.505 1.00 89.94 105 VAL A C 1
ATOM 810 O O . VAL A 1 105 ? 17.441 -4.905 -9.644 1.00 89.94 105 VAL A O 1
ATOM 813 N N . LYS A 1 106 ? 16.858 -5.249 -7.505 1.00 89.44 106 LYS A N 1
ATOM 814 C CA . LYS A 1 106 ? 16.512 -6.669 -7.676 1.00 89.44 106 LYS A CA 1
ATOM 815 C C . LYS A 1 106 ? 15.186 -6.881 -8.410 1.00 89.44 106 LYS A C 1
ATOM 817 O O . LYS A 1 106 ? 15.031 -7.900 -9.074 1.00 89.44 106 LYS A O 1
ATOM 822 N N . LEU A 1 107 ? 14.242 -5.950 -8.263 1.00 91.25 107 LEU A N 1
ATOM 823 C CA . LEU A 1 107 ? 12.918 -6.025 -8.892 1.00 91.25 107 LEU A CA 1
ATOM 824 C C . LEU A 1 107 ? 12.907 -5.442 -10.313 1.00 91.25 107 LEU A C 1
ATOM 826 O O . LEU A 1 107 ? 12.135 -5.885 -11.158 1.00 91.25 107 LEU A O 1
ATOM 830 N N . GLY A 1 108 ? 13.734 -4.428 -10.566 1.00 89.25 108 GLY A N 1
ATOM 831 C CA . GLY A 1 108 ? 13.771 -3.699 -11.827 1.00 89.25 108 GLY A CA 1
ATOM 832 C C . GLY A 1 108 ? 14.665 -4.356 -12.875 1.00 89.25 108 GLY A C 1
ATOM 833 O O . GLY A 1 108 ? 15.793 -4.768 -12.611 1.00 89.25 108 GLY A O 1
ATOM 834 N N . LEU A 1 109 ? 14.194 -4.382 -14.118 1.00 90.44 109 LEU A N 1
ATOM 835 C CA . LEU A 1 109 ? 15.017 -4.665 -15.287 1.00 90.44 109 LEU A CA 1
ATOM 836 C C . LEU A 1 109 ? 15.590 -3.343 -15.805 1.00 90.44 109 LEU A C 1
ATOM 838 O O . LEU A 1 109 ? 14.888 -2.582 -16.470 1.00 90.44 109 LEU A O 1
ATOM 842 N N . VAL A 1 110 ? 16.854 -3.074 -15.485 1.00 85.75 110 VAL A N 1
ATOM 843 C CA . VAL A 1 110 ? 17.554 -1.851 -15.903 1.00 85.75 110 VAL A CA 1
ATOM 844 C C . VAL A 1 110 ? 18.184 -2.043 -17.289 1.00 85.75 110 VAL A C 1
ATOM 846 O O . VAL A 1 110 ? 18.890 -3.024 -17.528 1.00 85.75 110 VAL A O 1
ATOM 849 N N . ASP A 1 111 ? 17.909 -1.106 -18.193 1.00 85.94 111 ASP A N 1
ATOM 850 C CA . ASP A 1 111 ? 18.625 -0.850 -19.451 1.00 85.94 111 ASP A CA 1
ATOM 851 C C . ASP A 1 111 ? 19.291 0.539 -19.357 1.00 85.94 111 ASP A C 1
ATOM 853 O O . ASP A 1 111 ? 18.994 1.296 -18.434 1.00 85.94 111 ASP A O 1
ATOM 857 N N . GLU A 1 112 ? 20.169 0.915 -20.293 1.00 82.56 112 GLU A N 1
ATOM 858 C CA . GLU A 1 112 ? 20.970 2.150 -20.178 1.00 82.56 112 GLU A CA 1
ATOM 859 C C . GLU A 1 112 ? 20.129 3.412 -19.920 1.00 82.56 112 GLU A C 1
ATOM 861 O O . GLU A 1 112 ? 20.535 4.278 -19.150 1.00 82.56 112 GLU A O 1
ATOM 866 N N . ILE A 1 113 ? 18.954 3.511 -20.545 1.00 90.75 113 ILE A N 1
ATOM 867 C CA . ILE A 1 113 ? 18.077 4.694 -20.505 1.00 90.75 113 ILE A CA 1
ATOM 868 C C . ILE A 1 113 ? 16.702 4.419 -19.888 1.00 90.75 113 ILE A C 1
ATOM 870 O O . ILE A 1 113 ? 15.835 5.292 -19.894 1.00 90.75 113 ILE A O 1
ATOM 874 N N . SER A 1 114 ? 16.455 3.196 -19.410 1.00 93.25 114 SER A N 1
ATOM 875 C CA . SER A 1 114 ? 15.128 2.818 -18.927 1.00 93.25 114 SER A CA 1
ATOM 876 C C . SER A 1 114 ? 15.183 1.807 -17.799 1.00 93.25 114 SER A C 1
ATOM 878 O O . SER A 1 114 ? 16.104 1.002 -17.694 1.00 93.25 114 SER A O 1
ATOM 880 N N . ILE A 1 115 ? 14.142 1.810 -16.985 1.00 94.75 115 ILE A N 1
ATOM 881 C CA . ILE A 1 115 ? 13.891 0.790 -15.976 1.00 94.75 115 ILE A CA 1
ATOM 882 C C . ILE A 1 115 ? 12.518 0.197 -16.235 1.00 94.75 115 ILE A C 1
ATOM 884 O O . ILE A 1 115 ? 11.572 0.932 -16.492 1.00 94.75 115 ILE A O 1
ATOM 888 N N . SER A 1 116 ? 12.401 -1.128 -16.196 1.00 95.81 116 SER A N 1
ATOM 889 C CA . SER A 1 116 ? 11.110 -1.806 -16.329 1.00 95.81 116 SER A CA 1
ATOM 890 C C . SER A 1 116 ? 10.777 -2.636 -15.094 1.00 95.81 116 SER A C 1
ATOM 892 O O . SER A 1 116 ? 11.629 -3.381 -14.616 1.00 95.81 116 SER A O 1
ATOM 894 N N . PHE A 1 117 ? 9.539 -2.552 -14.613 1.00 96.56 117 PHE A N 1
ATOM 895 C CA . PHE A 1 117 ? 9.002 -3.412 -13.557 1.00 96.56 117 PHE A CA 1
ATOM 896 C C . PHE A 1 117 ? 7.869 -4.266 -14.114 1.00 96.56 117 PHE A C 1
ATOM 898 O O . PHE A 1 117 ? 6.995 -3.757 -14.812 1.00 96.56 117 PHE A O 1
ATOM 905 N N . PHE A 1 118 ? 7.873 -5.553 -13.782 1.00 97.06 118 PHE A N 1
ATOM 906 C CA . PHE A 1 118 ? 6.825 -6.491 -14.174 1.00 97.06 118 PHE A CA 1
ATOM 907 C C . PHE A 1 118 ? 6.109 -6.986 -12.912 1.00 97.06 118 PHE A C 1
ATOM 909 O O . PHE A 1 118 ? 6.724 -7.714 -12.129 1.00 97.06 118 PHE A O 1
ATOM 916 N N . PRO A 1 119 ? 4.836 -6.605 -12.687 1.00 97.69 119 PRO A N 1
ATOM 917 C CA . PRO A 1 119 ? 4.087 -6.995 -11.495 1.00 97.69 119 PRO A CA 1
ATOM 918 C C . PRO A 1 119 ? 4.033 -8.502 -11.255 1.00 97.69 119 PRO A C 1
ATOM 920 O O . PRO A 1 119 ? 4.105 -8.925 -10.110 1.00 97.69 119 PRO A O 1
ATOM 923 N N . GLU A 1 120 ? 3.973 -9.313 -12.313 1.00 97.75 120 GLU A N 1
ATOM 924 C CA . GLU A 1 120 ? 4.002 -10.777 -12.194 1.00 97.75 120 GLU A CA 1
ATOM 925 C C . GLU A 1 120 ? 5.285 -11.274 -11.508 1.00 97.75 120 GLU A C 1
ATOM 927 O O . GLU A 1 120 ? 5.213 -12.066 -10.571 1.00 97.75 120 GLU A O 1
ATOM 932 N N . GLN A 1 121 ? 6.445 -10.722 -11.870 1.00 96.81 121 GLN A N 1
ATOM 933 C CA . GLN A 1 121 ? 7.726 -11.111 -11.273 1.00 96.81 121 GLN A CA 1
ATOM 934 C C . GLN A 1 121 ? 7.804 -10.705 -9.799 1.00 96.81 121 GLN A C 1
ATOM 936 O O . GLN A 1 121 ? 8.336 -11.437 -8.966 1.00 96.81 121 GLN A O 1
ATOM 941 N N . ILE A 1 122 ? 7.257 -9.534 -9.470 1.00 97.56 122 ILE A N 1
ATOM 942 C CA . ILE A 1 122 ? 7.188 -9.030 -8.095 1.00 97.56 122 ILE A CA 1
ATOM 943 C C . ILE A 1 122 ? 6.233 -9.903 -7.266 1.00 97.56 122 ILE A C 1
ATOM 945 O O . ILE A 1 122 ? 6.577 -10.309 -6.156 1.00 97.56 122 ILE A O 1
ATOM 949 N N . ALA A 1 123 ? 5.070 -10.254 -7.818 1.00 97.75 123 ALA A N 1
ATOM 950 C CA . ALA A 1 123 ? 4.093 -11.137 -7.191 1.00 97.75 123 ALA A CA 1
ATOM 951 C C . ALA A 1 123 ? 4.671 -12.534 -6.917 1.00 97.75 123 ALA A C 1
ATOM 953 O O . ALA A 1 123 ? 4.443 -13.104 -5.849 1.00 97.75 123 ALA A O 1
ATOM 954 N N . GLU A 1 124 ? 5.460 -13.078 -7.844 1.00 97.38 124 GLU A N 1
ATOM 955 C CA . GLU A 1 124 ? 6.153 -14.354 -7.656 1.00 97.38 124 GLU A CA 1
ATOM 956 C C . GLU A 1 124 ? 7.180 -14.299 -6.519 1.00 97.38 124 GLU A C 1
ATOM 958 O O . GLU A 1 124 ? 7.249 -15.213 -5.692 1.00 97.38 124 GLU A O 1
ATOM 963 N N . LEU A 1 125 ? 7.926 -13.198 -6.401 1.00 95.56 125 LEU A N 1
ATOM 964 C CA . LEU A 1 125 ? 8.849 -12.994 -5.283 1.00 95.56 125 LEU A CA 1
ATOM 965 C C . LEU A 1 125 ? 8.114 -12.926 -3.938 1.00 95.56 125 LEU A C 1
ATOM 967 O O . LEU A 1 125 ? 8.557 -13.560 -2.979 1.00 95.56 125 LEU A O 1
ATOM 971 N N . LEU A 1 126 ? 6.974 -12.231 -3.868 1.00 97.06 126 LEU A N 1
ATOM 972 C CA . LEU A 1 126 ? 6.118 -12.208 -2.673 1.00 97.06 126 LEU A CA 1
ATOM 973 C C . LEU A 1 126 ? 5.630 -13.615 -2.308 1.00 97.06 126 LEU A C 1
ATOM 975 O O . LEU A 1 126 ? 5.718 -14.024 -1.149 1.00 97.06 126 LEU A O 1
ATOM 979 N N . ARG A 1 127 ? 5.208 -14.400 -3.306 1.00 97.00 127 ARG A N 1
ATOM 980 C CA . ARG A 1 127 ? 4.753 -15.781 -3.110 1.00 97.00 127 ARG A CA 1
ATOM 981 C C . ARG A 1 127 ? 5.850 -16.680 -2.542 1.00 97.00 127 ARG A C 1
ATOM 983 O O . ARG A 1 127 ? 5.574 -17.468 -1.637 1.00 97.00 127 ARG A O 1
ATOM 990 N N . VAL A 1 128 ? 7.098 -16.539 -3.004 1.00 96.44 128 VAL A N 1
ATOM 991 C CA . VAL A 1 128 ? 8.262 -17.245 -2.425 1.00 96.44 128 VAL A CA 1
ATOM 992 C C . VAL A 1 128 ? 8.453 -16.884 -0.946 1.00 96.44 128 VAL A C 1
ATOM 994 O O . VAL A 1 128 ? 8.828 -17.740 -0.145 1.00 96.44 128 VAL A O 1
ATOM 997 N N . GLN A 1 129 ? 8.132 -15.648 -0.562 1.00 96.31 129 GLN A N 1
ATOM 998 C CA . GLN A 1 129 ? 8.139 -15.176 0.826 1.00 96.31 129 GLN A CA 1
ATOM 999 C C . GLN A 1 129 ? 6.864 -15.537 1.609 1.00 96.31 129 GLN A C 1
ATOM 1001 O O . GLN A 1 129 ? 6.694 -15.088 2.740 1.00 96.31 129 GLN A O 1
ATOM 1006 N N . GLN A 1 130 ? 5.981 -16.375 1.050 1.00 97.25 130 GLN A N 1
ATOM 1007 C CA . GLN A 1 130 ? 4.696 -16.762 1.648 1.00 97.25 130 GLN A CA 1
ATOM 1008 C C . GLN A 1 130 ? 3.781 -15.564 1.941 1.00 97.25 130 GLN A C 1
ATOM 1010 O O . GLN A 1 130 ? 3.041 -15.566 2.928 1.00 97.25 130 GLN A O 1
ATOM 1015 N N . ILE A 1 131 ? 3.859 -14.542 1.093 1.00 97.94 131 ILE A N 1
ATOM 1016 C CA . ILE A 1 131 ? 2.993 -13.368 1.113 1.00 97.94 131 ILE A CA 1
ATOM 1017 C C . ILE A 1 131 ? 2.123 -13.456 -0.137 1.00 97.94 131 ILE A C 1
ATOM 1019 O O . ILE A 1 131 ? 2.638 -13.565 -1.249 1.00 97.94 131 ILE A O 1
ATOM 1023 N N . GLU A 1 132 ? 0.806 -13.459 0.034 1.00 98.19 132 GLU A N 1
ATOM 1024 C CA . GLU A 1 132 ? -0.134 -13.519 -1.082 1.00 98.19 132 GLU A CA 1
ATOM 1025 C C . GLU A 1 132 ? -0.422 -12.095 -1.587 1.00 98.19 132 GLU A C 1
ATOM 1027 O O . GLU A 1 132 ? -1.037 -11.311 -0.863 1.00 98.19 132 GLU A O 1
ATOM 1032 N N . PRO A 1 133 ? -0.006 -11.726 -2.810 1.00 98.31 133 PRO A N 1
ATOM 1033 C CA . PRO A 1 133 ? -0.419 -10.464 -3.406 1.00 98.31 133 PRO A CA 1
ATOM 1034 C C . PRO A 1 133 ? -1.906 -10.517 -3.769 1.00 98.31 133 PRO A C 1
ATOM 1036 O O . PRO A 1 133 ? -2.371 -11.441 -4.445 1.00 98.31 133 PRO A O 1
ATOM 1039 N N . VAL A 1 134 ? -2.653 -9.506 -3.335 1.00 98.50 134 VAL A N 1
ATOM 1040 C CA . VAL A 1 134 ? -4.095 -9.388 -3.559 1.00 98.50 134 VAL A CA 1
ATOM 1041 C C . VAL A 1 134 ? -4.478 -7.981 -4.000 1.00 98.50 134 VAL A C 1
ATOM 1043 O O . VAL A 1 134 ? -3.794 -6.996 -3.722 1.00 98.50 134 VAL A O 1
ATOM 1046 N N . PHE A 1 135 ? -5.638 -7.882 -4.634 1.00 97.69 135 PHE A N 1
ATOM 1047 C CA . PHE A 1 135 ? -6.336 -6.630 -4.860 1.00 97.69 135 PHE A CA 1
ATOM 1048 C C . PHE A 1 135 ? -7.507 -6.493 -3.895 1.00 97.69 135 PHE A C 1
ATOM 1050 O O . PHE A 1 135 ? -8.245 -7.450 -3.680 1.00 97.69 135 PHE A O 1
ATOM 1057 N N . VAL A 1 136 ? -7.749 -5.285 -3.405 1.00 96.50 136 VAL A N 1
ATOM 1058 C CA . VAL A 1 136 ? -9.053 -4.860 -2.900 1.00 96.50 136 VAL A CA 1
ATOM 1059 C C . VAL A 1 136 ? -9.814 -4.188 -4.038 1.00 96.50 136 VAL A C 1
ATOM 1061 O O . VAL A 1 136 ? -9.392 -3.151 -4.557 1.00 96.50 136 VAL A O 1
ATOM 1064 N N . ARG A 1 137 ? -10.934 -4.792 -4.443 1.00 95.62 137 ARG A N 1
ATOM 1065 C CA . ARG A 1 137 ? -11.747 -4.341 -5.580 1.00 95.62 137 ARG A CA 1
ATOM 1066 C C . ARG A 1 137 ? -12.200 -2.897 -5.416 1.00 95.62 137 ARG A C 1
ATOM 1068 O O . ARG A 1 137 ? -12.011 -2.083 -6.313 1.00 95.62 137 ARG A O 1
ATOM 1075 N N . ASP A 1 138 ? -12.786 -2.584 -4.266 1.00 92.75 138 ASP A N 1
ATOM 1076 C CA . ASP A 1 138 ? -13.392 -1.275 -4.030 1.00 92.75 138 ASP A CA 1
ATOM 1077 C C . ASP A 1 138 ? -12.324 -0.161 -4.002 1.00 92.75 138 ASP A C 1
ATOM 1079 O O . ASP A 1 138 ? -12.594 0.966 -4.421 1.00 92.75 138 ASP A O 1
ATOM 1083 N N . TRP A 1 139 ? -11.084 -0.484 -3.611 1.00 91.88 139 TRP A N 1
ATOM 1084 C CA . TRP A 1 139 ? -9.95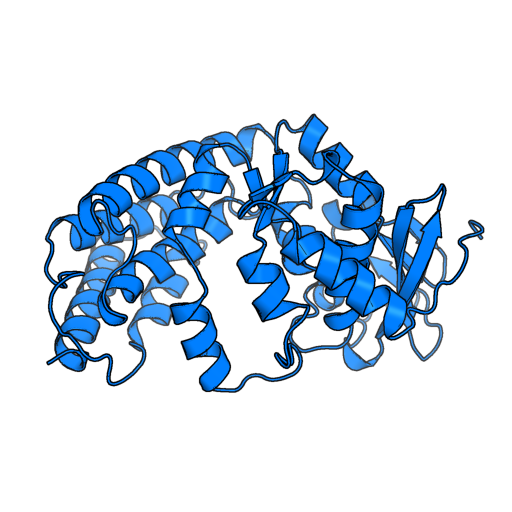0 0.444 -3.665 1.00 91.88 139 TRP A CA 1
ATOM 1085 C C . TRP A 1 139 ? -9.488 0.704 -5.098 1.00 91.88 139 TRP A C 1
ATOM 1087 O O . TRP A 1 139 ? -9.320 1.862 -5.459 1.00 91.88 139 TRP A O 1
ATOM 1097 N N . LEU A 1 140 ? -9.390 -0.316 -5.960 1.00 92.75 140 LEU A N 1
ATOM 1098 C CA . LEU A 1 140 ? -9.094 -0.107 -7.389 1.00 92.75 140 LEU A CA 1
ATOM 1099 C C . LEU A 1 140 ? -10.167 0.730 -8.081 1.00 92.75 140 LEU A C 1
ATOM 1101 O O . LEU A 1 140 ? -9.860 1.651 -8.838 1.00 92.75 140 LEU A O 1
ATOM 1105 N N . LEU A 1 141 ? -11.439 0.418 -7.826 1.00 92.69 141 LEU A N 1
ATOM 1106 C CA . LEU A 1 141 ? -12.546 1.158 -8.426 1.00 92.69 141 LEU A CA 1
ATOM 1107 C C . LEU A 1 141 ? -12.532 2.629 -8.010 1.00 92.69 141 LEU A C 1
ATOM 1109 O O . LEU A 1 141 ? -12.890 3.479 -8.818 1.00 92.69 141 LEU A O 1
ATOM 1113 N N . THR A 1 142 ? -12.077 2.926 -6.791 1.00 87.50 142 THR A N 1
ATOM 1114 C CA . THR A 1 142 ? -12.008 4.290 -6.258 1.00 87.50 142 THR A CA 1
ATOM 1115 C C . THR A 1 142 ? -10.733 5.020 -6.676 1.00 87.50 142 THR A C 1
ATOM 1117 O O . THR A 1 142 ? -10.811 6.172 -7.085 1.00 87.50 142 THR A O 1
ATOM 1120 N N . CYS A 1 143 ? -9.567 4.384 -6.607 1.00 83.88 143 CYS A N 1
ATOM 1121 C CA . CYS A 1 143 ? -8.272 5.049 -6.773 1.00 83.88 143 CYS A CA 1
ATOM 1122 C C . CYS A 1 143 ? -7.698 4.945 -8.193 1.00 83.88 143 CYS A C 1
ATOM 1124 O O . CYS A 1 143 ? -6.842 5.745 -8.557 1.00 83.88 143 CYS A O 1
ATOM 1126 N N . THR A 1 144 ? -8.152 3.979 -8.998 1.00 88.44 144 THR A N 1
ATOM 1127 C CA . THR A 1 144 ? -7.605 3.709 -10.341 1.00 88.44 144 THR A CA 1
ATOM 1128 C C . THR A 1 144 ? -8.632 3.927 -11.451 1.00 88.44 144 THR A C 1
ATOM 1130 O O . THR A 1 144 ? -8.288 4.454 -12.505 1.00 88.44 144 THR A O 1
ATOM 1133 N N . PHE A 1 145 ? -9.892 3.529 -11.236 1.00 90.75 145 PHE A N 1
ATOM 1134 C CA . PHE A 1 145 ? -10.936 3.526 -12.278 1.00 90.75 145 PHE A CA 1
ATOM 1135 C C . PHE A 1 145 ? -12.073 4.543 -12.061 1.00 90.75 145 PHE A C 1
ATOM 1137 O O . PHE A 1 145 ? -13.124 4.441 -12.713 1.00 90.75 145 PHE A O 1
ATOM 1144 N N . SER A 1 146 ? -11.884 5.503 -11.151 1.00 84.44 146 SER A N 1
ATOM 1145 C CA . SER A 1 146 ? -12.803 6.627 -10.937 1.00 84.44 146 SER A CA 1
ATOM 1146 C C . SER A 1 146 ? -12.228 7.938 -11.484 1.00 84.44 146 SER A C 1
ATOM 1148 O O . SER A 1 146 ? -11.105 7.975 -11.979 1.00 84.44 146 SER A O 1
ATOM 1150 N N . ASP A 1 147 ? -12.979 9.031 -11.335 1.00 76.88 147 ASP A N 1
ATOM 1151 C CA . ASP A 1 147 ? -12.508 10.394 -11.616 1.00 76.88 147 ASP A CA 1
ATOM 1152 C C . ASP A 1 147 ? -11.473 10.902 -10.588 1.00 76.88 147 ASP A C 1
ATOM 1154 O O . ASP A 1 147 ? -11.057 12.065 -10.632 1.00 76.88 147 ASP A O 1
ATOM 1158 N N . PHE A 1 148 ? -11.074 10.063 -9.624 1.00 70.81 148 PHE A N 1
ATOM 1159 C CA . PHE A 1 148 ? -10.001 10.365 -8.691 1.00 70.81 148 PHE A CA 1
ATOM 1160 C C . PHE A 1 148 ? -8.720 10.688 -9.455 1.00 70.81 148 PHE A C 1
ATOM 1162 O O . PHE A 1 148 ? -8.207 9.886 -10.232 1.00 70.81 148 PHE A O 1
ATOM 1169 N N . ASN A 1 149 ? -8.187 11.877 -9.194 1.00 69.38 149 ASN A N 1
ATOM 1170 C CA . ASN A 1 149 ? -6.940 12.309 -9.785 1.00 69.38 149 ASN A CA 1
ATOM 1171 C C . ASN A 1 149 ? -5.807 12.194 -8.748 1.00 69.38 149 ASN A C 1
ATOM 1173 O O . ASN A 1 149 ? -5.691 13.089 -7.895 1.00 69.38 149 ASN A O 1
ATOM 1177 N N . PRO A 1 150 ? -4.925 11.174 -8.849 1.00 63.38 150 PRO A N 1
ATOM 1178 C CA . PRO A 1 150 ? -3.790 10.998 -7.938 1.00 63.38 150 PRO A CA 1
ATOM 1179 C C . PRO A 1 150 ? -2.759 12.133 -8.050 1.00 63.38 150 PRO A C 1
ATOM 1181 O O . PRO A 1 150 ? -1.797 12.188 -7.286 1.00 63.38 150 PRO A O 1
ATOM 1184 N N . THR A 1 151 ? -2.945 13.064 -8.996 1.00 65.56 151 THR A N 1
ATOM 1185 C CA . THR A 1 151 ? -2.069 14.222 -9.186 1.00 65.56 151 THR A CA 1
ATOM 1186 C C . THR A 1 151 ? -2.406 15.448 -8.338 1.00 65.56 151 THR A C 1
ATOM 1188 O O . THR A 1 151 ? -1.698 16.455 -8.412 1.00 65.56 151 THR A O 1
ATOM 1191 N N . THR A 1 152 ? -3.433 15.372 -7.486 1.00 63.94 152 THR A N 1
ATOM 1192 C CA . THR A 1 152 ? -3.906 16.504 -6.670 1.00 63.94 152 THR A CA 1
ATOM 1193 C C . THR A 1 152 ? -3.811 16.232 -5.164 1.00 63.94 152 THR A C 1
ATOM 1195 O O . THR A 1 152 ? -3.946 15.097 -4.726 1.00 63.94 152 THR A O 1
ATOM 1198 N N . THR A 1 153 ? -3.591 17.278 -4.359 1.00 58.00 153 THR A N 1
ATOM 1199 C CA . THR A 1 153 ? -3.471 17.207 -2.884 1.00 58.00 153 THR A CA 1
ATOM 1200 C C . THR A 1 153 ? -4.651 17.883 -2.158 1.00 58.00 153 THR A C 1
ATOM 1202 O O . THR A 1 153 ? -4.456 18.554 -1.146 1.00 58.00 153 THR A O 1
ATOM 1205 N N . ASP A 1 154 ? -5.864 17.814 -2.715 1.00 60.88 154 ASP A N 1
ATOM 1206 C CA . ASP A 1 154 ? -7.059 18.509 -2.192 1.00 60.88 154 ASP A CA 1
ATOM 1207 C C . ASP A 1 154 ? -7.488 17.966 -0.804 1.00 60.88 154 ASP A C 1
ATOM 1209 O O . ASP A 1 154 ? -7.380 16.779 -0.526 1.00 60.88 154 ASP A O 1
ATOM 1213 N N . TYR A 1 155 ? -8.038 18.812 0.073 1.00 47.94 155 TYR A N 1
ATOM 1214 C CA . TYR A 1 155 ? -8.670 18.426 1.346 1.00 47.94 155 TYR A CA 1
ATOM 1215 C C . TYR A 1 155 ? -9.742 17.332 1.183 1.00 47.94 155 TYR A C 1
ATOM 1217 O O . TYR A 1 155 ? -9.899 16.467 2.047 1.00 47.94 155 TYR A O 1
ATOM 1225 N N . ARG A 1 156 ? -10.455 17.321 0.049 1.00 57.25 156 ARG A N 1
ATOM 1226 C CA . ARG A 1 156 ? -11.380 16.229 -0.304 1.00 57.25 156 ARG A CA 1
ATOM 1227 C C . ARG A 1 156 ? -10.684 14.867 -0.374 1.00 57.25 156 ARG A C 1
ATOM 1229 O O . ARG A 1 156 ? -11.322 13.865 -0.070 1.00 57.25 156 ARG A O 1
ATOM 1236 N N . VAL A 1 157 ? -9.396 14.835 -0.721 1.00 61.53 157 VAL A N 1
ATOM 1237 C CA . VAL A 1 157 ? -8.574 13.617 -0.771 1.00 61.53 157 VAL A CA 1
ATOM 1238 C C . VAL A 1 157 ? -8.361 13.059 0.633 1.00 61.53 157 VAL A C 1
ATOM 1240 O O . VAL A 1 157 ? -8.604 11.880 0.831 1.00 61.53 157 VAL A O 1
ATOM 1243 N N . GLN A 1 158 ? -8.062 13.891 1.636 1.00 60.44 158 GLN A N 1
ATOM 1244 C CA . GLN A 1 158 ? -7.891 13.424 3.026 1.00 60.44 158 GLN A CA 1
ATOM 1245 C C . GLN A 1 158 ? -9.188 12.852 3.620 1.00 60.44 158 GLN A C 1
ATOM 1247 O O . GLN A 1 158 ? -9.182 11.849 4.331 1.00 60.44 158 GLN A O 1
ATOM 1252 N N . MET A 1 159 ? -10.332 13.475 3.316 1.00 70.06 159 MET A N 1
ATOM 1253 C CA . MET A 1 159 ? -11.630 12.941 3.736 1.00 70.06 159 MET A CA 1
ATOM 1254 C C . MET A 1 159 ? -11.983 11.654 2.978 1.00 70.06 159 MET A C 1
ATOM 1256 O O . MET A 1 159 ? -12.522 10.721 3.567 1.00 70.06 159 MET A O 1
ATOM 1260 N N . SER A 1 160 ? -11.661 11.593 1.683 1.00 71.75 160 SER A N 1
ATOM 1261 C CA . SER A 1 160 ? -11.803 10.384 0.869 1.00 71.75 160 SER A CA 1
ATOM 1262 C C . SER A 1 160 ? -10.962 9.237 1.427 1.00 71.75 160 SER A C 1
ATOM 1264 O O . SER A 1 160 ? -11.469 8.127 1.553 1.00 71.75 160 SER A O 1
ATOM 1266 N N . GLU A 1 161 ? -9.717 9.501 1.827 1.00 71.62 161 GLU A N 1
ATOM 1267 C CA . GLU A 1 161 ? -8.849 8.521 2.479 1.00 71.62 161 GLU A CA 1
ATOM 1268 C C . GLU A 1 161 ? -9.489 8.001 3.763 1.00 71.62 161 GLU A C 1
ATOM 1270 O O . GLU A 1 161 ? -9.611 6.796 3.918 1.00 71.62 161 GLU A O 1
ATOM 1275 N N . LEU A 1 162 ? -9.999 8.865 4.644 1.00 77.31 162 LEU A N 1
ATOM 1276 C CA . LEU A 1 162 ? -10.671 8.404 5.864 1.00 77.31 162 LEU A CA 1
ATOM 1277 C C . LEU A 1 162 ? -11.934 7.565 5.580 1.00 77.31 162 LEU A C 1
ATOM 1279 O O . LEU A 1 162 ? -12.227 6.626 6.316 1.00 77.31 162 LEU A O 1
ATOM 1283 N N . ILE A 1 163 ? -12.698 7.906 4.540 1.00 78.06 163 ILE A N 1
ATOM 1284 C CA . ILE A 1 163 ? -13.940 7.204 4.178 1.00 78.06 163 ILE A CA 1
ATOM 1285 C C . ILE A 1 163 ? -13.653 5.842 3.532 1.00 78.06 163 ILE A C 1
ATOM 1287 O O . ILE A 1 163 ? -14.389 4.882 3.771 1.00 78.06 163 ILE A O 1
ATOM 1291 N N . ASN A 1 164 ? -12.614 5.766 2.700 1.00 76.75 164 ASN A N 1
ATOM 1292 C CA . ASN A 1 164 ? -12.338 4.608 1.849 1.00 76.75 164 ASN A CA 1
ATOM 1293 C C . ASN A 1 164 ? -11.236 3.692 2.403 1.00 76.75 164 ASN A C 1
ATOM 1295 O O . ASN A 1 164 ? -11.153 2.531 1.996 1.00 76.75 164 ASN A O 1
ATOM 1299 N N . ASN A 1 165 ? -10.414 4.177 3.338 1.00 77.31 165 ASN A N 1
ATOM 1300 C CA . ASN A 1 165 ? -9.393 3.383 4.010 1.00 77.31 165 ASN A CA 1
ATOM 1301 C C . ASN A 1 165 ? -10.044 2.494 5.074 1.00 77.31 165 ASN A C 1
ATOM 1303 O O . ASN A 1 165 ? -10.221 2.860 6.238 1.00 77.31 165 ASN A O 1
ATOM 1307 N N . ASP A 1 166 ? -10.429 1.300 4.635 1.00 89.88 166 ASP A N 1
ATOM 1308 C CA . ASP A 1 166 ? -10.980 0.265 5.495 1.00 89.88 166 ASP A CA 1
ATOM 1309 C C . ASP A 1 166 ? -9.848 -0.410 6.284 1.00 89.88 166 ASP A C 1
ATOM 1311 O O . ASP A 1 166 ? -9.331 -1.470 5.919 1.00 89.88 166 ASP A O 1
ATOM 1315 N N . ALA A 1 167 ? -9.457 0.225 7.390 1.00 93.06 167 ALA A N 1
ATOM 1316 C CA . ALA A 1 167 ? -8.414 -0.279 8.279 1.00 93.06 167 ALA A CA 1
ATOM 1317 C C . ALA A 1 167 ? -8.744 -1.667 8.857 1.00 93.06 167 ALA A C 1
ATOM 1319 O O . ALA A 1 167 ? -7.838 -2.417 9.228 1.00 93.06 167 ALA A O 1
ATOM 1320 N N . PHE A 1 168 ? -10.029 -2.036 8.934 1.00 94.50 168 PHE A N 1
ATOM 1321 C CA . PHE A 1 168 ? -10.424 -3.362 9.389 1.00 94.50 168 PHE A CA 1
ATOM 1322 C C . PHE A 1 168 ? -10.189 -4.425 8.324 1.00 94.50 168 PHE A C 1
ATOM 1324 O O . PHE A 1 168 ? -9.589 -5.457 8.637 1.00 94.50 168 PHE A O 1
ATOM 1331 N N . LEU A 1 169 ? -10.573 -4.155 7.076 1.00 95.31 169 LEU A N 1
ATOM 1332 C CA . LEU A 1 169 ? -10.214 -5.009 5.950 1.00 95.31 169 LEU A CA 1
ATOM 1333 C C . LEU A 1 169 ? -8.692 -5.139 5.834 1.00 95.31 169 LEU A C 1
ATOM 1335 O O . LEU A 1 169 ? -8.192 -6.253 5.713 1.00 95.31 169 LEU A O 1
ATOM 1339 N N . PHE A 1 170 ? -7.945 -4.039 5.946 1.00 96.31 170 PHE A N 1
ATOM 1340 C CA . PHE A 1 170 ? -6.484 -4.087 5.884 1.00 96.31 170 PHE A CA 1
ATOM 1341 C C . PHE A 1 170 ? -5.884 -4.974 6.986 1.00 96.31 170 PHE A C 1
ATOM 1343 O O . PHE A 1 170 ? -5.066 -5.850 6.707 1.00 96.31 170 PHE A O 1
ATOM 1350 N N . ALA A 1 171 ? -6.351 -4.832 8.232 1.00 97.38 171 ALA A N 1
ATOM 1351 C CA . ALA A 1 171 ? -5.935 -5.712 9.322 1.00 97.38 171 ALA A CA 1
ATOM 1352 C C . ALA A 1 171 ? -6.301 -7.183 9.065 1.00 97.38 171 ALA A C 1
ATOM 1354 O O . ALA A 1 171 ? -5.535 -8.085 9.408 1.00 97.38 171 ALA A O 1
ATOM 1355 N N . GLU A 1 172 ? -7.448 -7.453 8.439 1.00 97.44 172 GLU A N 1
ATOM 1356 C CA . GLU A 1 172 ? -7.818 -8.799 8.012 1.00 97.44 172 GLU A CA 1
ATOM 1357 C C . GLU A 1 172 ? -6.842 -9.362 6.967 1.00 97.44 172 GLU A C 1
ATOM 1359 O O . GLU A 1 172 ? -6.343 -10.473 7.165 1.00 97.44 172 GLU A O 1
ATOM 1364 N N . LEU A 1 173 ? -6.494 -8.592 5.937 1.00 98.12 173 LEU A N 1
ATOM 1365 C CA . LEU A 1 173 ? -5.527 -8.992 4.909 1.00 98.12 173 LEU A CA 1
ATOM 1366 C C . LEU A 1 173 ? -4.152 -9.303 5.512 1.00 98.12 173 LEU A C 1
ATOM 1368 O O . LEU A 1 173 ? -3.640 -10.415 5.359 1.00 98.12 173 LEU A O 1
ATOM 1372 N N . VAL A 1 174 ? -3.591 -8.380 6.300 1.00 98.06 174 VAL A N 1
ATOM 1373 C CA . VAL A 1 174 ? -2.275 -8.577 6.930 1.00 98.06 174 VAL A CA 1
ATOM 1374 C C . VAL A 1 174 ? -2.296 -9.778 7.883 1.00 98.06 174 VAL A C 1
ATOM 1376 O O . VAL A 1 174 ? -1.354 -10.573 7.907 1.00 98.06 174 VAL A O 1
ATOM 1379 N N . SER A 1 175 ? -3.400 -10.003 8.612 1.00 98.12 175 SER A N 1
ATOM 1380 C CA . SER A 1 175 ? -3.553 -11.177 9.487 1.00 98.12 175 SER A CA 1
ATOM 1381 C C . SER A 1 175 ? -3.504 -12.517 8.735 1.00 98.12 175 SER A C 1
ATOM 1383 O O . SER A 1 175 ? -3.128 -13.539 9.322 1.00 98.12 175 SER A O 1
ATOM 1385 N N . ASN A 1 176 ? -3.811 -12.502 7.436 1.00 98.06 176 ASN A N 1
ATOM 1386 C CA . ASN A 1 176 ? -3.779 -13.649 6.532 1.00 98.06 176 ASN A CA 1
ATOM 1387 C C . ASN A 1 176 ? -2.501 -13.711 5.673 1.00 98.06 176 ASN A C 1
ATOM 1389 O O . ASN A 1 176 ? -2.419 -14.562 4.796 1.00 98.06 176 ASN A O 1
ATOM 1393 N N . LYS A 1 177 ? -1.500 -12.850 5.927 1.00 97.19 177 LYS A N 1
ATOM 1394 C CA . LYS A 1 177 ? -0.315 -12.661 5.062 1.00 97.19 177 LYS A CA 1
ATOM 1395 C C . LYS A 1 177 ? -0.675 -12.274 3.622 1.00 97.19 177 LYS A C 1
ATOM 1397 O O . LYS A 1 177 ? -0.014 -12.695 2.676 1.00 97.19 177 LYS A O 1
ATOM 1402 N N . GLN A 1 178 ? -1.722 -11.473 3.469 1.00 98.12 178 GLN A N 1
ATOM 1403 C CA . GLN A 1 178 ? -2.133 -10.922 2.187 1.00 98.12 178 GLN A CA 1
ATOM 1404 C C . GLN A 1 178 ? -1.634 -9.481 2.084 1.00 98.12 178 GLN A C 1
ATOM 1406 O O . GLN A 1 178 ? -1.896 -8.667 2.971 1.00 98.12 178 GLN A O 1
ATOM 1411 N N . MET A 1 179 ? -0.901 -9.179 1.015 1.00 97.38 179 MET A N 1
ATOM 1412 C CA . MET A 1 179 ? -0.381 -7.848 0.720 1.00 97.38 179 MET A CA 1
ATOM 1413 C C . MET A 1 179 ? -1.204 -7.219 -0.388 1.00 97.38 179 MET A C 1
ATOM 1415 O O . MET A 1 179 ? -1.352 -7.801 -1.463 1.00 97.38 179 MET A O 1
ATOM 1419 N N . VAL A 1 180 ? -1.707 -6.015 -0.140 1.00 96.50 180 VAL A N 1
ATOM 1420 C CA . VAL A 1 180 ? -2.328 -5.220 -1.195 1.00 96.50 180 VAL A CA 1
ATOM 1421 C C . VAL A 1 180 ? -1.258 -4.848 -2.217 1.00 96.50 180 VAL A C 1
ATOM 1423 O O . VAL A 1 180 ? -0.179 -4.389 -1.860 1.00 96.50 180 VAL A O 1
ATOM 1426 N N . PHE A 1 181 ? -1.528 -5.146 -3.485 1.00 96.62 181 PHE A N 1
ATOM 1427 C CA . PHE A 1 181 ? -0.558 -4.997 -4.563 1.00 96.62 181 PHE A CA 1
ATOM 1428 C C . PHE A 1 181 ? -1.201 -4.311 -5.766 1.00 96.62 181 PHE A C 1
ATOM 1430 O O . PHE A 1 181 ? -1.696 -4.971 -6.677 1.00 96.62 181 PHE A O 1
ATOM 1437 N N . GLN A 1 182 ? -1.267 -2.978 -5.728 1.00 93.56 182 GLN A N 1
ATOM 1438 C CA . GLN A 1 182 ? -2.065 -2.167 -6.655 1.00 93.56 182 GLN A CA 1
ATOM 1439 C C . GLN A 1 182 ? -1.340 -0.918 -7.175 1.00 93.56 182 GLN A C 1
ATOM 1441 O O . GLN A 1 182 ? -1.778 -0.375 -8.181 1.00 93.56 182 GLN A O 1
ATOM 1446 N N . SER A 1 183 ? -0.267 -0.458 -6.526 1.00 91.44 183 SER A N 1
ATOM 1447 C CA . SER A 1 183 ? 0.355 0.858 -6.761 1.00 91.44 183 SER A CA 1
ATOM 1448 C C . SER A 1 183 ? 1.892 0.830 -6.763 1.00 91.44 183 SER A C 1
ATOM 1450 O O . SER A 1 183 ? 2.516 -0.184 -6.433 1.00 91.44 183 SER A O 1
ATOM 1452 N N . LEU A 1 184 ? 2.534 1.963 -7.095 1.00 91.56 184 LEU A N 1
ATOM 1453 C CA . LEU A 1 184 ? 3.982 2.131 -6.906 1.00 91.56 184 LEU A CA 1
ATOM 1454 C C . LEU A 1 184 ? 4.362 2.077 -5.428 1.00 91.56 184 LEU A C 1
ATOM 1456 O O . LEU A 1 184 ? 5.427 1.551 -5.107 1.00 91.56 184 LEU A O 1
ATOM 1460 N N . HIS A 1 185 ? 3.523 2.611 -4.536 1.00 91.19 185 HIS A N 1
ATOM 1461 C CA . HIS A 1 185 ? 3.745 2.534 -3.088 1.00 91.19 185 HIS A CA 1
ATOM 1462 C C . HIS A 1 185 ? 3.910 1.080 -2.642 1.00 91.19 185 HIS A C 1
ATOM 1464 O O . HIS A 1 185 ? 4.905 0.757 -1.995 1.00 91.19 185 HIS A O 1
ATOM 1470 N N . ASP A 1 186 ? 3.018 0.196 -3.089 1.00 93.31 186 ASP A N 1
ATOM 1471 C CA . ASP A 1 186 ? 3.057 -1.232 -2.752 1.00 93.31 186 ASP A CA 1
ATOM 1472 C C . ASP A 1 186 ? 4.353 -1.894 -3.231 1.00 93.31 186 ASP A C 1
ATOM 1474 O O . ASP A 1 186 ? 4.999 -2.648 -2.499 1.00 93.31 186 ASP A O 1
ATOM 1478 N N . VAL A 1 187 ? 4.787 -1.565 -4.452 1.00 92.50 187 VAL A N 1
ATOM 1479 C CA . VAL A 1 187 ? 6.059 -2.055 -4.995 1.00 92.50 187 VAL A CA 1
ATOM 1480 C C . VAL A 1 187 ? 7.230 -1.565 -4.149 1.00 92.50 187 VAL A C 1
ATOM 1482 O O . VAL A 1 187 ? 8.070 -2.364 -3.745 1.00 92.50 187 VAL A O 1
ATOM 1485 N N . ILE A 1 188 ? 7.309 -0.261 -3.892 1.00 92.19 188 ILE A N 1
ATOM 1486 C CA . ILE A 1 188 ? 8.496 0.370 -3.310 1.00 92.19 188 ILE A CA 1
ATOM 1487 C C . ILE A 1 188 ? 8.605 0.081 -1.822 1.00 92.19 188 ILE A C 1
ATOM 1489 O O . ILE A 1 188 ? 9.688 -0.268 -1.366 1.00 92.19 188 ILE A O 1
ATOM 1493 N N . GLN A 1 189 ? 7.521 0.230 -1.070 1.00 91.38 189 GLN A N 1
ATOM 1494 C CA . GLN A 1 189 ? 7.558 0.173 0.388 1.00 91.38 189 GLN A CA 1
ATOM 1495 C C . GLN A 1 189 ? 7.389 -1.258 0.912 1.00 91.38 189 GLN A C 1
ATOM 1497 O O . GLN A 1 189 ? 8.045 -1.635 1.883 1.00 91.38 189 GLN A O 1
ATOM 1502 N N . HIS A 1 190 ? 6.562 -2.076 0.253 1.00 94.50 190 HIS A N 1
ATOM 1503 C CA . HIS A 1 190 ? 6.173 -3.390 0.775 1.00 94.50 190 HIS A CA 1
ATOM 1504 C C . HIS A 1 190 ? 6.858 -4.542 0.048 1.00 94.50 190 HIS A C 1
ATOM 1506 O O . HIS A 1 190 ? 7.350 -5.467 0.694 1.00 94.50 190 HIS A O 1
ATOM 1512 N N . ALA A 1 191 ? 6.927 -4.492 -1.287 1.00 94.19 191 ALA A N 1
ATOM 1513 C CA . ALA A 1 191 ? 7.519 -5.579 -2.059 1.00 94.19 191 ALA A CA 1
ATOM 1514 C C . ALA A 1 191 ? 9.053 -5.561 -2.038 1.00 94.19 191 ALA A C 1
ATOM 1516 O O . ALA A 1 191 ? 9.692 -6.618 -2.100 1.00 94.19 191 ALA A O 1
ATOM 1517 N N . THR A 1 192 ? 9.679 -4.382 -1.934 1.00 91.00 192 THR A N 1
ATOM 1518 C CA . THR A 1 192 ? 11.140 -4.318 -1.850 1.00 91.00 192 THR A CA 1
ATOM 1519 C C . THR A 1 192 ? 11.639 -4.939 -0.550 1.00 91.00 192 THR A C 1
ATOM 1521 O O . THR A 1 192 ? 11.258 -4.551 0.552 1.00 91.00 192 THR A O 1
ATOM 1524 N N . ASN A 1 193 ? 12.535 -5.920 -0.686 1.00 91.88 193 ASN A N 1
ATOM 1525 C CA . ASN A 1 193 ? 13.077 -6.682 0.442 1.00 91.88 193 ASN A CA 1
ATOM 1526 C C . ASN A 1 193 ? 11.994 -7.332 1.328 1.00 91.88 193 ASN A C 1
ATOM 1528 O O . ASN A 1 193 ? 12.249 -7.582 2.508 1.00 91.88 193 ASN A O 1
ATOM 1532 N N . ALA A 1 194 ? 10.813 -7.621 0.765 1.00 94.12 194 ALA A N 1
ATOM 1533 C CA . ALA A 1 194 ? 9.776 -8.364 1.462 1.00 94.12 194 ALA A CA 1
ATOM 1534 C C . ALA A 1 194 ? 10.348 -9.671 2.022 1.00 94.12 194 ALA A C 1
ATOM 1536 O O . ALA A 1 194 ? 11.108 -10.369 1.342 1.00 94.12 194 ALA A O 1
ATOM 1537 N N . SER A 1 195 ? 9.990 -10.006 3.260 1.00 93.56 195 SER A N 1
ATOM 1538 C CA . SER A 1 195 ? 10.442 -11.242 3.892 1.00 93.56 195 SER A CA 1
ATOM 1539 C C . SER A 1 195 ? 9.339 -11.899 4.706 1.00 93.56 195 SER A C 1
ATOM 1541 O O . SER A 1 195 ? 8.541 -11.233 5.370 1.00 93.56 195 SER A O 1
ATOM 1543 N N . ALA A 1 196 ? 9.326 -13.233 4.688 1.00 93.88 196 ALA A N 1
ATOM 1544 C CA . ALA A 1 196 ? 8.385 -14.017 5.482 1.00 93.88 196 ALA A CA 1
ATOM 1545 C C . ALA A 1 196 ? 8.493 -13.698 6.985 1.00 93.88 196 ALA A C 1
ATOM 1547 O O . ALA A 1 196 ? 7.479 -13.638 7.679 1.00 93.88 196 ALA A O 1
ATOM 1548 N N . GLU A 1 197 ? 9.717 -13.496 7.483 1.00 91.25 197 GLU A N 1
ATOM 1549 C CA . GLU A 1 197 ? 10.003 -13.207 8.892 1.00 91.25 197 GLU A CA 1
ATOM 1550 C C . GLU A 1 197 ? 9.449 -11.845 9.320 1.00 91.25 197 GLU A C 1
ATOM 1552 O O . GLU A 1 197 ? 8.725 -11.770 10.315 1.00 91.25 197 GLU A O 1
ATOM 1557 N N . GLY A 1 198 ? 9.705 -10.792 8.536 1.00 88.25 198 GLY A N 1
ATOM 1558 C CA . GLY A 1 198 ? 9.177 -9.456 8.815 1.00 88.25 198 GLY A CA 1
ATOM 1559 C C . GLY A 1 198 ? 7.650 -9.434 8.858 1.00 88.25 198 GLY A C 1
ATOM 1560 O O . GLY A 1 198 ? 7.045 -8.865 9.769 1.00 88.25 198 GLY A O 1
ATOM 1561 N N . TRP A 1 199 ? 7.019 -10.164 7.937 1.00 95.38 199 TRP A N 1
ATOM 1562 C CA . TRP A 1 199 ? 5.566 -10.291 7.875 1.00 95.38 199 TRP A CA 1
ATOM 1563 C C . TRP A 1 199 ? 4.951 -11.083 9.031 1.00 95.38 199 TRP A C 1
ATOM 1565 O O . TRP A 1 199 ? 3.803 -10.822 9.381 1.00 95.38 199 TRP A O 1
ATOM 1575 N N . ILE A 1 200 ? 5.667 -12.021 9.666 1.00 96.38 200 ILE A N 1
ATOM 1576 C CA . ILE A 1 200 ? 5.141 -12.747 10.841 1.00 96.38 200 ILE A CA 1
ATOM 1577 C C . ILE A 1 200 ? 4.849 -11.777 11.989 1.00 96.38 200 ILE A C 1
ATOM 1579 O O . ILE A 1 200 ? 3.825 -11.911 12.665 1.00 96.38 200 ILE A O 1
ATOM 1583 N N . PHE A 1 201 ? 5.718 -10.788 12.200 1.00 95.56 201 PHE A N 1
ATOM 1584 C CA . PHE A 1 201 ? 5.501 -9.773 13.224 1.00 95.56 201 PHE A CA 1
ATOM 1585 C C . PHE A 1 201 ? 4.244 -8.944 12.929 1.00 95.56 201 PHE A C 1
ATOM 1587 O O . PHE A 1 201 ? 3.326 -8.908 13.753 1.00 95.56 201 PHE A O 1
ATOM 1594 N N . ALA A 1 202 ? 4.156 -8.367 11.726 1.00 96.56 202 ALA A N 1
ATOM 1595 C CA . ALA A 1 202 ? 2.995 -7.587 11.295 1.00 96.56 202 ALA A CA 1
ATOM 1596 C C . ALA A 1 202 ? 1.695 -8.409 11.346 1.00 96.56 202 ALA A C 1
ATOM 1598 O O . ALA A 1 202 ? 0.671 -7.919 11.817 1.00 96.56 202 ALA A O 1
ATOM 1599 N N . GLN A 1 203 ? 1.740 -9.689 10.960 1.00 98.00 203 GLN A N 1
ATOM 1600 C CA . GLN A 1 203 ? 0.607 -10.613 11.031 1.00 98.00 203 GLN A CA 1
ATOM 1601 C C . GLN A 1 203 ? 0.068 -10.760 12.462 1.00 98.00 203 GLN A C 1
ATOM 1603 O O . GLN A 1 203 ? -1.148 -10.788 12.673 1.00 98.00 203 GLN A O 1
ATOM 1608 N N . ASN A 1 204 ? 0.948 -10.880 13.458 1.00 97.38 204 ASN A N 1
ATOM 1609 C CA . ASN A 1 204 ? 0.538 -11.036 14.853 1.00 97.38 204 ASN A CA 1
ATOM 1610 C C . ASN A 1 204 ? -0.110 -9.760 15.400 1.00 97.38 204 ASN A C 1
ATOM 1612 O O . ASN A 1 204 ? -1.164 -9.838 16.036 1.00 97.38 204 ASN A O 1
ATOM 1616 N N . VAL A 1 205 ? 0.461 -8.594 15.081 1.00 97.94 205 VAL A N 1
ATOM 1617 C CA . VAL A 1 205 ? -0.142 -7.294 15.411 1.00 97.94 205 VAL A CA 1
ATOM 1618 C C . VAL A 1 205 ? -1.503 -7.152 14.718 1.00 97.94 205 VAL A C 1
ATOM 1620 O O . VAL A 1 205 ? -2.502 -6.841 15.368 1.00 97.94 205 VAL A O 1
ATOM 1623 N N . ALA A 1 206 ? -1.597 -7.496 13.432 1.00 98.31 206 ALA A N 1
ATOM 1624 C CA . ALA A 1 206 ? -2.834 -7.440 12.658 1.00 98.31 206 ALA A CA 1
ATOM 1625 C C . ALA A 1 206 ? -3.947 -8.330 13.232 1.00 98.31 206 ALA A C 1
ATOM 1627 O O . ALA A 1 206 ? -5.099 -7.909 13.286 1.00 98.31 206 ALA A O 1
ATOM 1628 N N . LYS A 1 207 ? -3.634 -9.536 13.731 1.00 98.50 207 LYS A N 1
ATOM 1629 C CA . LYS A 1 207 ? -4.619 -10.409 14.407 1.00 98.50 207 LYS A CA 1
ATOM 1630 C C . LYS A 1 207 ? -5.220 -9.745 15.649 1.00 98.50 207 LYS A C 1
ATOM 1632 O O . LYS A 1 207 ? -6.429 -9.858 15.885 1.00 98.50 207 LYS A O 1
ATOM 1637 N N . LYS A 1 208 ? -4.398 -9.036 16.430 1.00 98.19 208 LYS A N 1
ATOM 1638 C CA . LYS A 1 208 ? -4.852 -8.259 17.591 1.00 98.19 208 LYS A CA 1
ATOM 1639 C C . LYS A 1 208 ? -5.747 -7.101 17.148 1.00 98.19 208 LYS A C 1
ATOM 1641 O O . LYS A 1 208 ? -6.867 -6.991 17.645 1.00 98.19 208 LYS A O 1
ATOM 1646 N N . VAL A 1 209 ? -5.301 -6.310 16.167 1.00 98.31 209 VAL A N 1
ATOM 1647 C CA . VAL A 1 209 ? -6.076 -5.201 15.579 1.00 98.31 209 VAL A CA 1
ATOM 1648 C C . VAL A 1 209 ? -7.433 -5.694 15.068 1.00 98.31 209 VAL A C 1
ATOM 1650 O O . VAL A 1 209 ? -8.467 -5.182 15.493 1.00 98.31 209 VAL A O 1
ATOM 1653 N N . LYS A 1 210 ? -7.448 -6.754 14.250 1.00 97.56 210 LYS A N 1
ATOM 1654 C CA . LYS A 1 210 ? -8.657 -7.393 13.709 1.00 97.56 210 LYS A CA 1
ATOM 1655 C C . LYS A 1 210 ? -9.640 -7.773 14.816 1.00 97.56 210 LYS A C 1
ATOM 1657 O O . LYS A 1 210 ? -10.831 -7.496 14.706 1.00 97.56 210 LYS A O 1
ATOM 1662 N N . THR A 1 211 ? -9.151 -8.386 15.893 1.00 97.19 211 THR A N 1
ATOM 1663 C CA . THR A 1 211 ? -9.991 -8.811 17.023 1.00 97.19 211 THR A CA 1
ATOM 1664 C C . THR A 1 211 ? -10.642 -7.614 17.716 1.00 97.19 211 THR A C 1
ATOM 1666 O O . THR A 1 211 ? -11.852 -7.611 17.947 1.00 97.19 211 THR A O 1
ATOM 1669 N N . ILE A 1 212 ? -9.863 -6.570 18.011 1.00 97.69 212 ILE A N 1
ATOM 1670 C CA . ILE A 1 212 ? -10.377 -5.363 18.669 1.00 97.69 212 ILE A CA 1
ATOM 1671 C C . ILE A 1 212 ? -11.356 -4.614 17.761 1.00 97.69 212 ILE A C 1
ATOM 1673 O O . ILE A 1 212 ? -12.424 -4.222 18.226 1.00 97.69 212 ILE A O 1
ATOM 1677 N N . PHE A 1 213 ? -11.058 -4.467 16.468 1.00 96.56 213 PHE A N 1
ATOM 1678 C CA . PHE A 1 213 ? -11.957 -3.804 15.519 1.00 96.56 213 PHE A CA 1
ATOM 1679 C C . PHE A 1 213 ? -13.257 -4.576 15.319 1.00 96.56 213 PHE A C 1
ATOM 1681 O O . PHE A 1 213 ? -14.325 -3.967 15.309 1.00 96.56 213 PHE A O 1
ATOM 1688 N N . SER A 1 214 ? -13.193 -5.909 15.248 1.00 95.44 214 SER A N 1
ATOM 1689 C CA . SER A 1 214 ? -14.389 -6.750 15.180 1.00 95.44 214 SER A CA 1
ATOM 1690 C C . SER A 1 214 ? -15.295 -6.544 16.396 1.00 95.44 214 SER A C 1
ATOM 1692 O O . SER A 1 214 ? -16.512 -6.487 16.246 1.00 95.44 214 SER A O 1
ATOM 1694 N N . ASN A 1 215 ? -14.721 -6.401 17.595 1.00 95.69 215 ASN A N 1
ATOM 1695 C CA . ASN A 1 215 ? -15.487 -6.107 18.808 1.00 95.69 215 ASN A CA 1
ATOM 1696 C C . ASN A 1 215 ? -16.025 -4.670 18.819 1.00 95.69 215 ASN A C 1
ATOM 1698 O O . ASN A 1 215 ? -17.129 -4.427 19.301 1.00 95.69 215 ASN A O 1
ATOM 1702 N N . TYR A 1 216 ? -15.246 -3.720 18.304 1.00 96.12 216 TYR A N 1
ATOM 1703 C CA . TYR A 1 216 ? -15.584 -2.303 18.311 1.00 96.12 216 TYR A CA 1
ATOM 1704 C C . TYR A 1 216 ? -16.732 -1.973 17.348 1.00 96.12 216 TYR A C 1
ATOM 1706 O O . TYR A 1 216 ? -17.719 -1.363 17.759 1.00 96.12 216 TYR A O 1
ATOM 1714 N N . PHE A 1 217 ? -16.637 -2.416 16.092 1.00 93.81 217 PHE A N 1
ATOM 1715 C CA . PHE A 1 217 ? -17.652 -2.183 15.060 1.00 93.81 217 PHE A CA 1
ATOM 1716 C C . PHE A 1 217 ? -18.808 -3.192 15.094 1.00 93.81 217 PHE A C 1
ATOM 1718 O O . PHE A 1 217 ? -19.888 -2.917 14.568 1.00 93.81 217 PHE A O 1
ATOM 1725 N N . GLY A 1 218 ? -18.610 -4.356 15.718 1.00 90.50 218 GLY A N 1
ATOM 1726 C CA . GLY A 1 218 ? -19.593 -5.434 15.740 1.00 90.50 218 GLY A CA 1
ATOM 1727 C C . GLY A 1 218 ? -19.862 -6.016 14.347 1.00 90.50 218 GLY A C 1
ATOM 1728 O O . GLY A 1 218 ? -19.013 -5.985 13.455 1.00 90.50 218 GLY A O 1
ATOM 1729 N N . ASN A 1 219 ? -21.072 -6.546 14.150 1.00 84.94 219 ASN A N 1
ATOM 1730 C CA . ASN A 1 219 ? -21.452 -7.255 12.919 1.00 84.94 219 ASN A CA 1
ATOM 1731 C C . ASN A 1 219 ? -21.466 -6.369 11.669 1.00 84.94 219 ASN A C 1
ATOM 1733 O O . ASN A 1 219 ? -21.285 -6.876 10.565 1.00 84.94 219 ASN A O 1
ATOM 1737 N N . GLU A 1 220 ? -21.686 -5.065 11.829 1.00 81.19 220 GLU A N 1
ATOM 1738 C CA . GLU A 1 220 ? -21.755 -4.131 10.704 1.00 81.19 220 GLU A CA 1
ATOM 1739 C C . GLU A 1 220 ? -20.379 -3.841 10.102 1.00 81.19 220 GLU A C 1
ATOM 1741 O O . GLU A 1 220 ? -20.299 -3.353 8.976 1.00 81.19 220 GLU A O 1
ATOM 1746 N N . LYS A 1 221 ? -19.296 -4.144 10.839 1.00 81.56 221 LYS A N 1
ATOM 1747 C CA . LYS A 1 221 ? -17.899 -3.908 10.438 1.00 81.56 221 LYS A CA 1
ATOM 1748 C C . LYS A 1 221 ? -17.583 -2.452 10.050 1.00 81.56 221 LYS A C 1
ATOM 1750 O O . LYS A 1 221 ? -16.510 -2.180 9.526 1.00 81.56 221 LYS A O 1
ATOM 1755 N N . LYS A 1 222 ? -18.506 -1.524 10.309 1.00 85.06 222 LYS A N 1
ATOM 1756 C CA . LYS A 1 222 ? -18.421 -0.089 10.032 1.00 85.06 222 LYS A CA 1
ATOM 1757 C C . LYS A 1 222 ? -19.126 0.692 11.143 1.00 85.06 222 LYS A C 1
ATOM 1759 O O . LYS A 1 222 ? -19.825 0.127 11.981 1.00 85.06 222 LYS A O 1
ATOM 1764 N N . GLY A 1 223 ? -18.902 1.999 11.155 1.00 89.00 223 GLY A N 1
ATOM 1765 C CA . GLY A 1 223 ? -19.479 2.947 12.103 1.00 89.00 223 GLY A CA 1
ATOM 1766 C C . GLY A 1 223 ? -19.582 4.348 11.517 1.00 89.00 223 GLY A C 1
ATOM 1767 O O . GLY A 1 223 ? -19.237 4.571 10.355 1.00 89.00 223 GLY A O 1
ATOM 1768 N N . ASN A 1 224 ? -20.020 5.304 12.338 1.00 90.38 224 ASN A N 1
ATOM 1769 C CA . ASN A 1 224 ? -19.954 6.724 11.997 1.00 90.38 224 ASN A CA 1
ATOM 1770 C C . ASN A 1 224 ? -18.513 7.162 11.694 1.00 90.38 224 ASN A C 1
ATOM 1772 O O . ASN A 1 224 ? -17.553 6.610 12.231 1.00 90.38 224 ASN A O 1
ATOM 1776 N N . LEU A 1 225 ? -18.370 8.195 10.868 1.00 89.44 225 LEU A N 1
ATOM 1777 C CA . LEU A 1 225 ? -17.072 8.686 10.408 1.00 89.44 225 LEU A CA 1
ATOM 1778 C C . LEU A 1 225 ? -16.067 8.971 11.550 1.00 89.44 225 LEU A C 1
ATOM 1780 O O . LEU A 1 225 ? -14.935 8.501 11.460 1.00 89.44 225 LEU A O 1
ATOM 1784 N N . PRO A 1 226 ? -16.440 9.639 12.658 1.00 91.94 226 PRO A N 1
ATOM 1785 C CA . PRO A 1 226 ? -15.524 9.825 13.784 1.00 91.94 226 PRO A CA 1
ATOM 1786 C C . PRO A 1 226 ? -14.947 8.554 14.401 1.00 91.94 226 PRO A C 1
ATOM 1788 O O . PRO A 1 226 ? -13.795 8.543 14.831 1.00 91.94 226 PRO A O 1
ATOM 1791 N N . SER A 1 227 ? -15.737 7.480 14.453 1.00 93.12 227 SER A N 1
ATOM 1792 C CA . SER A 1 227 ? -15.286 6.200 15.002 1.00 93.12 227 SER A CA 1
ATOM 1793 C C . SER A 1 227 ? -14.179 5.543 14.174 1.00 93.12 227 SER A C 1
ATOM 1795 O O . SER A 1 227 ? -13.492 4.665 14.687 1.00 93.12 227 SER A O 1
ATOM 1797 N N . HIS A 1 228 ? -13.950 6.003 12.939 1.00 92.69 228 HIS A N 1
ATOM 1798 C CA . HIS A 1 228 ? -12.870 5.523 12.076 1.00 92.69 228 HIS A CA 1
ATOM 1799 C C . HIS A 1 228 ? -11.541 6.247 12.281 1.00 92.69 228 HIS A C 1
ATOM 1801 O O . HIS A 1 228 ? -10.538 5.767 11.776 1.00 92.69 228 HIS A O 1
ATOM 1807 N N . ILE A 1 229 ? -11.472 7.339 13.053 1.00 93.88 229 ILE A N 1
ATOM 1808 C CA . ILE A 1 229 ? -10.215 8.092 13.215 1.00 93.88 229 ILE A CA 1
ATOM 1809 C C . ILE A 1 229 ? -9.114 7.251 13.871 1.00 93.88 229 ILE A C 1
ATOM 1811 O O . ILE A 1 229 ? -8.018 7.145 13.329 1.00 93.88 229 ILE A O 1
ATOM 1815 N N . LEU A 1 230 ? -9.382 6.646 15.033 1.00 95.62 230 LEU A N 1
ATOM 1816 C CA . LEU A 1 230 ? -8.370 5.812 15.693 1.00 95.62 230 LEU A CA 1
ATOM 1817 C C . LEU A 1 230 ? -8.045 4.565 14.851 1.00 95.62 230 LEU A C 1
ATOM 1819 O O . LEU A 1 230 ? -6.858 4.306 14.651 1.00 95.62 230 LEU A O 1
ATOM 1823 N N . PRO A 1 231 ? -9.041 3.839 14.291 1.00 95.56 231 PRO A N 1
ATOM 1824 C CA . PRO A 1 231 ? -8.784 2.762 13.341 1.00 95.56 231 PRO A CA 1
ATOM 1825 C C . PRO A 1 231 ? -7.928 3.162 12.142 1.00 95.56 231 PRO A C 1
ATOM 1827 O O . PRO A 1 231 ? -7.027 2.413 11.785 1.00 95.56 231 PRO A O 1
ATOM 1830 N N . PHE A 1 232 ? -8.152 4.340 11.562 1.00 94.56 232 PHE A N 1
ATOM 1831 C CA . PHE A 1 232 ? -7.359 4.871 10.457 1.00 94.56 232 PHE A CA 1
ATOM 1832 C C . PHE A 1 232 ? -5.887 5.023 10.849 1.00 94.56 232 PHE A C 1
ATOM 1834 O O . PHE A 1 232 ? -5.017 4.482 10.172 1.00 94.56 232 PHE A O 1
ATOM 1841 N N . VAL A 1 233 ? -5.595 5.671 11.984 1.00 95.69 233 VAL A N 1
ATOM 1842 C CA . VAL A 1 233 ? -4.209 5.827 12.464 1.00 95.69 233 VAL A CA 1
ATOM 1843 C C . VAL A 1 233 ? -3.570 4.466 12.746 1.00 95.69 233 VAL A C 1
ATOM 1845 O O . VAL A 1 233 ? -2.423 4.230 12.375 1.00 95.69 233 VAL A O 1
ATOM 1848 N N . THR A 1 234 ? -4.315 3.540 13.354 1.00 97.31 234 THR A N 1
ATOM 1849 C CA . THR A 1 234 ? -3.857 2.159 13.547 1.00 97.31 234 THR A CA 1
ATOM 1850 C C . THR A 1 234 ? -3.569 1.461 12.215 1.00 97.31 234 THR A C 1
ATOM 1852 O O . THR A 1 234 ? -2.562 0.768 12.118 1.00 97.31 234 THR A O 1
ATOM 1855 N N . GLY A 1 235 ? -4.407 1.655 11.194 1.00 96.06 235 GLY A N 1
ATOM 1856 C CA . GLY A 1 235 ? -4.216 1.117 9.847 1.00 96.06 235 GLY A CA 1
ATOM 1857 C C . GLY A 1 235 ? -2.948 1.649 9.182 1.00 96.06 235 GLY A C 1
ATOM 1858 O O . GLY A 1 235 ? -2.166 0.856 8.677 1.00 96.06 235 GLY A O 1
ATOM 1859 N N . VAL A 1 236 ? -2.686 2.958 9.273 1.00 94.75 236 VAL A N 1
ATOM 1860 C CA . VAL A 1 236 ? -1.448 3.583 8.763 1.00 94.75 236 VAL A CA 1
ATOM 1861 C C . VAL A 1 236 ? -0.203 3.009 9.446 1.00 94.75 236 VAL A C 1
ATOM 1863 O O . VAL A 1 236 ? 0.790 2.713 8.792 1.00 94.75 236 VAL A O 1
ATOM 1866 N N . LEU A 1 237 ? -0.237 2.819 10.767 1.00 96.12 237 LEU A N 1
ATOM 1867 C CA . LEU A 1 237 ? 0.896 2.231 11.489 1.00 96.12 237 LEU A CA 1
ATOM 1868 C C . LEU A 1 237 ? 1.057 0.734 11.211 1.00 96.12 237 LEU A C 1
ATOM 1870 O O . LEU A 1 237 ? 2.176 0.222 11.229 1.00 96.12 237 LEU A O 1
ATOM 1874 N N . LEU A 1 238 ? -0.047 0.029 10.960 1.00 96.88 238 LEU A N 1
ATOM 1875 C CA . LEU A 1 238 ? -0.001 -1.358 10.522 1.00 96.88 238 LEU A CA 1
ATOM 1876 C C . LEU A 1 238 ? 0.579 -1.468 9.107 1.00 96.88 238 LEU A C 1
ATOM 1878 O O . LEU A 1 238 ? 1.343 -2.394 8.853 1.00 96.88 238 LEU A O 1
ATOM 1882 N N . ASP A 1 239 ? 0.261 -0.519 8.225 1.00 95.56 239 ASP A N 1
ATOM 1883 C CA . ASP A 1 239 ? 0.848 -0.417 6.889 1.00 95.56 239 ASP A CA 1
ATOM 1884 C C . ASP A 1 239 ? 2.362 -0.242 6.988 1.00 95.56 239 ASP A C 1
ATOM 1886 O O . ASP A 1 239 ? 3.094 -1.071 6.447 1.00 95.56 239 ASP A O 1
ATOM 1890 N N . ASP A 1 240 ? 2.832 0.717 7.799 1.00 95.12 240 ASP A N 1
ATOM 1891 C CA . ASP A 1 240 ? 4.257 0.892 8.096 1.00 95.12 240 ASP A CA 1
ATOM 1892 C C . ASP A 1 240 ? 4.904 -0.443 8.522 1.00 95.12 240 ASP A C 1
ATOM 1894 O O . ASP A 1 240 ? 5.942 -0.815 7.988 1.00 95.12 240 ASP A O 1
ATOM 1898 N N . LEU A 1 241 ? 4.293 -1.205 9.441 1.00 95.69 241 LEU A N 1
ATOM 1899 C CA . LEU A 1 241 ? 4.846 -2.485 9.919 1.00 95.69 241 LEU A CA 1
ATOM 1900 C C . LEU A 1 241 ? 4.991 -3.564 8.835 1.00 95.69 241 LEU A C 1
ATOM 1902 O O . LEU A 1 241 ? 5.715 -4.537 9.049 1.00 95.69 241 LEU A O 1
ATOM 1906 N N . THR A 1 242 ? 4.319 -3.422 7.692 1.00 95.88 242 THR A N 1
ATOM 1907 C CA . THR A 1 242 ? 4.472 -4.327 6.540 1.00 95.88 242 THR A CA 1
ATOM 1908 C C . THR A 1 242 ? 5.555 -3.876 5.553 1.00 95.88 242 THR A C 1
ATOM 1910 O O . THR A 1 242 ? 5.858 -4.608 4.607 1.00 95.88 242 THR A O 1
ATOM 1913 N N . GLN A 1 243 ? 6.186 -2.725 5.795 1.00 94.38 243 GLN A N 1
ATOM 1914 C CA . GLN A 1 243 ? 7.301 -2.200 5.009 1.00 94.38 243 GLN A CA 1
ATOM 1915 C C . GLN A 1 243 ? 8.634 -2.707 5.566 1.00 94.38 243 GLN A C 1
ATOM 1917 O O . GLN A 1 243 ? 8.852 -2.752 6.780 1.00 94.38 243 GLN A O 1
ATOM 1922 N N . SER A 1 244 ? 9.565 -3.067 4.680 1.00 90.81 244 SER A N 1
ATOM 1923 C CA . SER A 1 244 ? 10.818 -3.722 5.087 1.00 90.81 244 SER A CA 1
ATOM 1924 C C . SER A 1 244 ? 11.715 -2.860 5.983 1.00 90.81 244 SER A C 1
ATOM 1926 O O . SER A 1 244 ? 12.443 -3.391 6.821 1.00 90.81 244 SER A O 1
ATOM 1928 N N . SER A 1 245 ? 11.620 -1.533 5.870 1.00 90.06 245 SER A N 1
ATOM 1929 C CA . SER A 1 245 ? 12.322 -0.556 6.713 1.00 90.06 245 SER A CA 1
ATOM 1930 C C . SER A 1 245 ? 11.827 -0.512 8.165 1.00 90.06 245 SER A C 1
ATOM 1932 O O . SER A 1 245 ? 12.533 0.010 9.029 1.00 90.06 245 SER A O 1
ATOM 1934 N N . PHE A 1 246 ? 10.637 -1.051 8.445 1.00 92.44 246 PHE A N 1
ATOM 1935 C CA . PHE A 1 246 ? 9.970 -0.958 9.747 1.00 92.44 246 PHE A CA 1
ATOM 1936 C C . PHE A 1 246 ? 9.576 -2.314 10.334 1.00 92.44 246 PHE A C 1
ATOM 1938 O O . PHE A 1 246 ? 8.873 -2.368 11.350 1.00 92.44 246 PHE A O 1
ATOM 1945 N N . TYR A 1 247 ? 10.040 -3.412 9.735 1.00 92.06 247 TYR A N 1
ATOM 1946 C CA . TYR A 1 247 ? 9.858 -4.740 10.304 1.00 92.06 247 TYR A CA 1
ATOM 1947 C C . TYR A 1 247 ? 10.302 -4.778 11.763 1.00 92.06 247 TYR A C 1
ATOM 1949 O O . TYR A 1 247 ? 11.362 -4.276 12.134 1.00 92.06 247 TYR A O 1
ATOM 1957 N N . CYS A 1 248 ? 9.454 -5.385 12.594 1.00 91.50 248 CYS A N 1
ATOM 1958 C CA . CYS A 1 248 ? 9.680 -5.537 14.029 1.00 91.50 248 CYS A CA 1
ATOM 1959 C C . CYS A 1 248 ? 9.809 -4.216 14.820 1.00 91.50 248 CYS A C 1
ATOM 1961 O O . CYS A 1 248 ? 10.292 -4.254 15.952 1.00 91.50 248 CYS A O 1
ATOM 1963 N N . SER A 1 249 ? 9.362 -3.068 14.283 1.00 92.38 249 SER A N 1
ATOM 1964 C CA . SER A 1 249 ? 9.362 -1.792 15.019 1.00 92.38 249 SER A CA 1
ATOM 1965 C C . SER A 1 249 ? 8.452 -1.866 16.249 1.00 92.38 249 SER A C 1
ATOM 1967 O O . SER A 1 249 ? 7.223 -1.954 16.150 1.00 92.38 249 SER A O 1
ATOM 1969 N N . LYS A 1 250 ? 9.073 -1.812 17.430 1.00 90.62 250 LYS A N 1
ATOM 1970 C CA . LYS A 1 250 ? 8.392 -1.883 18.728 1.00 90.62 250 LYS A CA 1
ATOM 1971 C C . LYS A 1 250 ? 7.658 -0.600 19.076 1.00 90.62 250 LYS A C 1
ATOM 1973 O O . LYS A 1 250 ? 6.629 -0.642 19.738 1.00 90.62 250 LYS A O 1
ATOM 1978 N N . GLU A 1 251 ? 8.142 0.521 18.569 1.00 90.38 251 GLU A N 1
ATOM 1979 C CA . GLU A 1 251 ? 7.549 1.842 18.733 1.00 90.38 251 GLU A CA 1
ATOM 1980 C C . GLU A 1 251 ? 6.159 1.875 18.089 1.00 90.38 251 GLU A C 1
ATOM 1982 O O . GLU A 1 251 ? 5.180 2.270 18.721 1.00 90.38 251 GLU A O 1
ATOM 1987 N N . ARG A 1 252 ? 6.046 1.369 16.854 1.00 93.56 252 ARG A N 1
ATOM 1988 C CA . ARG A 1 252 ? 4.767 1.261 16.138 1.00 93.56 252 ARG A CA 1
ATOM 1989 C C . ARG A 1 252 ? 3.810 0.293 16.812 1.00 93.56 252 ARG A C 1
ATOM 1991 O O . ARG A 1 252 ? 2.645 0.639 16.987 1.00 93.56 252 ARG A O 1
ATOM 1998 N N . GLU A 1 253 ? 4.295 -0.881 17.221 1.00 94.31 253 GLU A N 1
ATOM 1999 C CA . GLU A 1 253 ? 3.498 -1.849 17.987 1.00 94.31 253 GLU A CA 1
ATOM 2000 C C . GLU A 1 253 ? 2.941 -1.214 19.270 1.00 94.31 253 GLU A C 1
ATOM 2002 O O . GLU A 1 253 ? 1.750 -1.336 19.549 1.00 94.31 253 GLU A O 1
ATOM 2007 N N . PHE A 1 254 ? 3.761 -0.466 20.012 1.00 93.19 254 PHE A N 1
ATOM 2008 C CA . PHE A 1 254 ? 3.333 0.185 21.248 1.00 93.19 254 PHE A CA 1
ATOM 2009 C C . PHE A 1 254 ? 2.285 1.283 21.008 1.00 93.19 254 PHE A C 1
ATOM 2011 O O . PHE A 1 254 ? 1.289 1.363 21.730 1.00 93.19 254 PHE A O 1
ATOM 2018 N N . VAL A 1 255 ? 2.462 2.122 19.979 1.00 95.25 255 VAL A N 1
ATOM 2019 C CA . VAL A 1 255 ? 1.459 3.140 19.618 1.00 95.25 255 VAL A CA 1
ATOM 2020 C C . VAL A 1 255 ? 0.150 2.478 19.182 1.00 95.25 255 VAL A C 1
ATOM 2022 O O . VAL A 1 255 ? -0.919 2.906 19.622 1.00 95.25 255 VAL A O 1
ATOM 2025 N N . ILE A 1 256 ? 0.218 1.405 18.383 1.00 97.19 256 ILE A N 1
ATOM 2026 C CA . ILE A 1 256 ? -0.952 0.591 18.026 1.00 97.19 256 ILE A CA 1
ATOM 2027 C C . ILE A 1 256 ? -1.641 0.086 19.295 1.00 97.19 256 ILE A C 1
ATOM 2029 O O . ILE A 1 256 ? -2.845 0.272 19.448 1.00 97.19 256 ILE A O 1
ATOM 2033 N N . ASP A 1 257 ? -0.904 -0.475 20.247 1.00 96.81 257 ASP A N 1
ATOM 2034 C CA . ASP A 1 257 ? -1.462 -0.993 21.496 1.00 96.81 257 ASP A CA 1
ATOM 2035 C C . ASP A 1 257 ? -2.140 0.083 22.354 1.00 96.81 257 ASP A C 1
ATOM 2037 O O . ASP A 1 257 ? -3.216 -0.156 22.922 1.00 96.81 257 ASP A O 1
ATOM 2041 N N . SER A 1 258 ? -1.562 1.284 22.409 1.00 96.06 258 SER A N 1
ATOM 2042 C CA . SER A 1 258 ? -2.170 2.432 23.084 1.00 96.06 258 SER A CA 1
ATOM 2043 C C . SER A 1 258 ? -3.475 2.857 22.393 1.00 96.06 258 SER A C 1
ATOM 2045 O O . SER A 1 258 ? -4.506 3.005 23.057 1.00 96.06 258 SER A O 1
ATOM 2047 N N . LEU A 1 259 ? -3.492 2.940 21.055 1.00 97.31 259 LEU A N 1
ATOM 2048 C CA . LEU A 1 259 ? -4.702 3.223 20.269 1.00 97.31 259 LEU A CA 1
ATOM 2049 C C . LEU A 1 259 ? -5.786 2.156 20.491 1.00 97.31 259 LEU A C 1
ATOM 2051 O O . LEU A 1 259 ? -6.931 2.495 20.796 1.00 97.31 259 LEU A O 1
ATOM 2055 N N . LEU A 1 260 ? -5.433 0.869 20.416 1.00 97.69 260 LEU A N 1
ATOM 2056 C CA . LEU A 1 260 ? -6.352 -0.251 20.646 1.00 97.69 260 LEU A CA 1
ATOM 2057 C C . LEU A 1 260 ? -6.936 -0.236 22.066 1.00 97.69 260 LEU A C 1
ATOM 2059 O O . LEU A 1 260 ? -8.116 -0.550 22.258 1.00 97.69 260 LEU A O 1
ATOM 2063 N N . THR A 1 261 ? -6.141 0.172 23.058 1.00 96.75 261 THR A N 1
ATOM 2064 C CA . THR A 1 261 ? -6.607 0.362 24.438 1.00 96.75 261 THR A CA 1
ATOM 2065 C C . THR A 1 261 ? -7.670 1.456 24.518 1.00 96.75 261 THR A C 1
ATOM 2067 O O . THR A 1 261 ? -8.674 1.277 25.207 1.00 96.75 261 THR A O 1
ATOM 2070 N N . GLN A 1 262 ? -7.505 2.572 23.800 1.00 96.19 262 GLN A N 1
ATOM 2071 C CA . GLN A 1 262 ? -8.520 3.631 23.768 1.00 96.19 262 GLN A CA 1
ATOM 2072 C C . GLN A 1 262 ? -9.779 3.217 22.997 1.00 96.19 262 GLN A C 1
ATOM 2074 O O . GLN A 1 262 ? -10.889 3.481 23.460 1.00 96.19 262 GLN A O 1
ATOM 2079 N N . ILE A 1 263 ? -9.630 2.513 21.871 1.00 95.88 263 ILE A N 1
ATOM 2080 C CA . ILE A 1 263 ? -10.755 1.966 21.094 1.00 95.88 263 ILE A CA 1
ATOM 2081 C C . ILE A 1 263 ? -11.605 1.034 21.971 1.00 95.88 263 ILE A C 1
ATOM 2083 O O . ILE A 1 263 ? -12.830 1.161 22.020 1.00 95.88 263 ILE A O 1
ATOM 2087 N N . SER A 1 264 ? -10.955 0.170 22.756 1.00 95.94 264 SER A N 1
ATOM 2088 C CA . SER A 1 264 ? -11.618 -0.787 23.655 1.00 95.94 264 SER A CA 1
ATOM 2089 C C . SER A 1 264 ? -12.407 -0.133 24.797 1.00 95.94 264 SER A C 1
ATOM 2091 O O . SER A 1 264 ? -13.247 -0.787 25.411 1.00 95.94 264 SER A O 1
ATOM 2093 N N . LYS A 1 265 ? -12.175 1.153 25.090 1.00 94.38 265 LYS A N 1
ATOM 2094 C CA . LYS A 1 265 ? -12.946 1.912 26.089 1.00 94.38 265 LYS A CA 1
ATOM 2095 C C . LYS A 1 265 ? -14.262 2.472 25.537 1.00 94.38 265 LYS A C 1
ATOM 2097 O O . LYS A 1 265 ? -15.074 2.963 26.318 1.00 94.38 265 LYS A O 1
ATOM 2102 N N . PHE A 1 266 ? -14.502 2.400 24.221 1.00 89.25 266 PHE A N 1
ATOM 2103 C CA . PHE A 1 266 ? -15.738 2.862 23.569 1.00 89.25 266 PHE A CA 1
ATOM 2104 C C . PHE A 1 266 ? -16.115 4.329 23.875 1.00 89.25 266 PHE A C 1
ATOM 2106 O O . PHE A 1 266 ? -17.304 4.658 23.978 1.00 89.25 266 PHE A O 1
ATOM 2113 N N . TYR A 1 267 ? -15.121 5.220 24.014 1.00 87.38 267 TYR A N 1
ATOM 2114 C CA . TYR A 1 267 ? -15.367 6.657 24.212 1.00 87.38 267 TYR A CA 1
ATOM 2115 C C . TYR A 1 267 ? -16.129 7.268 23.032 1.00 87.38 267 TYR A C 1
ATOM 2117 O O . TYR A 1 267 ? -17.150 7.929 23.217 1.00 87.38 267 TYR A O 1
ATOM 2125 N N . ILE A 1 268 ? -15.676 6.968 21.815 1.00 89.25 268 ILE A N 1
ATOM 2126 C CA . ILE A 1 268 ? -16.409 7.227 20.576 1.00 89.25 268 ILE A CA 1
ATOM 2127 C C . ILE A 1 268 ? -17.124 5.925 20.240 1.00 89.25 268 ILE A C 1
ATOM 2129 O O . ILE A 1 268 ? -16.481 4.879 20.171 1.00 89.25 268 ILE A O 1
ATOM 2133 N N . ARG A 1 269 ? -18.449 5.941 20.079 1.00 91.44 269 ARG A N 1
ATOM 2134 C CA . ARG A 1 269 ? -19.204 4.717 19.768 1.00 91.44 269 ARG A CA 1
ATOM 2135 C C . ARG A 1 269 ? -19.562 4.683 18.286 1.00 91.44 269 ARG A C 1
ATOM 2137 O O . ARG A 1 269 ? -20.220 5.628 17.858 1.00 91.44 269 ARG A O 1
ATOM 2144 N N . PRO A 1 270 ? -19.246 3.605 17.545 1.00 92.62 270 PRO A N 1
ATOM 2145 C CA . PRO A 1 270 ? -19.548 3.481 16.113 1.00 92.62 270 PRO A CA 1
ATOM 2146 C C . PRO A 1 270 ? -21.013 3.698 15.740 1.00 92.62 270 PRO A C 1
ATOM 2148 O O . PRO A 1 270 ? -21.308 4.273 14.699 1.00 92.62 270 PRO A O 1
ATOM 2151 N N . GLN A 1 271 ? -21.926 3.302 16.626 1.00 91.50 271 GLN A N 1
ATOM 2152 C CA . GLN A 1 271 ? -23.368 3.321 16.371 1.00 91.50 271 GLN A CA 1
ATOM 2153 C C . GLN A 1 271 ? -24.091 4.555 16.919 1.00 91.50 271 GLN A C 1
ATOM 2155 O O . GLN A 1 271 ? -25.313 4.660 16.836 1.00 91.50 271 GLN A O 1
ATOM 2160 N N . LYS A 1 272 ? -23.359 5.504 17.513 1.00 89.31 272 LYS A N 1
ATOM 2161 C CA . LYS A 1 272 ? -23.943 6.783 17.925 1.00 89.31 272 LYS A CA 1
ATOM 2162 C C . LYS A 1 272 ? -23.902 7.784 16.765 1.00 89.31 272 LYS A C 1
ATOM 2164 O O . LYS A 1 272 ? -22.927 7.791 16.018 1.00 89.31 272 LYS A O 1
ATOM 2169 N N . PRO A 1 273 ? -24.916 8.650 16.612 1.00 85.25 273 PRO A N 1
ATOM 2170 C CA . PRO A 1 273 ? -24.897 9.692 15.595 1.00 85.25 273 PRO A CA 1
ATOM 2171 C C . PRO A 1 273 ? -23.904 10.787 16.005 1.00 85.25 273 PRO A C 1
ATOM 2173 O O . PRO A 1 273 ? -24.233 11.679 16.781 1.00 85.25 273 PRO A O 1
ATOM 2176 N N . HIS A 1 274 ? -22.678 10.695 15.498 1.00 86.12 274 HIS A N 1
ATOM 2177 C CA . HIS A 1 274 ? -21.642 11.714 15.647 1.00 86.12 274 HIS A CA 1
ATOM 2178 C C . HIS A 1 274 ? -21.279 12.282 14.276 1.00 86.12 274 HIS A C 1
ATOM 2180 O O . HIS A 1 274 ? -21.230 11.547 13.289 1.00 86.12 274 HIS A O 1
ATOM 2186 N N . ILE A 1 275 ? -21.002 13.585 14.219 1.00 85.38 275 ILE A N 1
ATOM 2187 C CA . ILE A 1 275 ? -20.605 14.280 12.989 1.00 85.38 275 ILE A CA 1
ATOM 2188 C C . ILE A 1 275 ? -19.175 14.771 13.165 1.00 85.38 275 ILE A C 1
ATOM 2190 O O . ILE A 1 275 ? -18.892 15.508 14.102 1.00 85.38 275 ILE A O 1
ATOM 2194 N N . LEU A 1 276 ? -18.280 14.390 12.253 1.00 85.75 276 LEU A N 1
ATOM 2195 C CA . LEU A 1 276 ? -16.912 14.896 12.252 1.00 85.75 276 LEU A CA 1
ATOM 2196 C C . LEU A 1 276 ? -16.888 16.309 11.658 1.00 85.75 276 LEU A C 1
ATOM 2198 O O . LEU A 1 276 ? -17.126 16.476 10.465 1.00 85.75 276 LEU A O 1
ATOM 2202 N N . LYS A 1 277 ? -16.595 17.328 12.473 1.00 85.25 277 LYS A N 1
ATOM 2203 C CA . LYS A 1 277 ? -16.517 18.722 11.991 1.00 85.25 277 LYS A CA 1
ATOM 2204 C C . LYS A 1 277 ? -15.199 19.049 11.286 1.00 85.25 277 LYS A C 1
ATOM 2206 O O . LYS A 1 27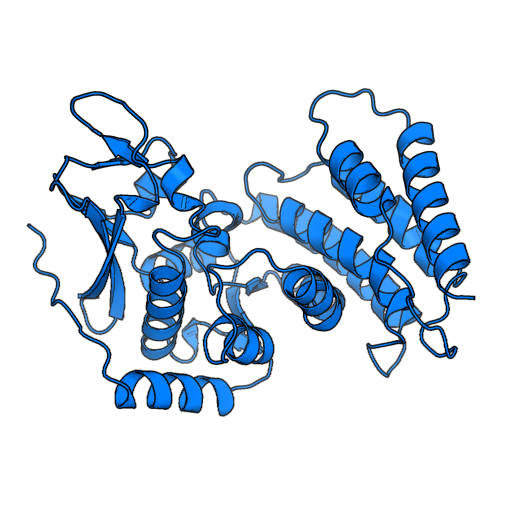7 ? -15.173 19.897 10.400 1.00 85.25 277 LYS A O 1
ATOM 2211 N N . LYS A 1 278 ? -14.103 18.413 11.704 1.00 85.00 278 LYS A N 1
ATOM 2212 C CA . LYS A 1 278 ? -12.757 18.582 11.140 1.00 85.00 278 LYS A CA 1
ATOM 2213 C C . LYS A 1 278 ? -11.912 17.336 11.402 1.00 85.00 278 LYS A C 1
ATOM 2215 O O . LYS A 1 278 ? -12.173 16.621 12.368 1.00 85.00 278 LYS A O 1
ATOM 2220 N N . ILE A 1 279 ? -10.894 17.113 10.573 1.00 86.38 279 ILE A N 1
ATOM 2221 C CA . ILE A 1 279 ? -9.873 16.093 10.835 1.00 86.38 279 ILE A CA 1
ATOM 2222 C C . ILE A 1 279 ? -9.026 16.545 12.041 1.00 86.38 279 ILE A C 1
ATOM 2224 O O . ILE A 1 279 ? -8.594 17.702 12.052 1.00 86.38 279 ILE A O 1
ATOM 2228 N N . PRO A 1 280 ? -8.809 15.688 13.056 1.00 91.25 280 PRO A N 1
ATOM 2229 C CA . PRO A 1 280 ? -7.963 16.017 14.200 1.00 91.25 280 PRO A CA 1
ATOM 2230 C C . PRO A 1 280 ? -6.511 16.273 13.796 1.00 91.25 280 PRO A C 1
ATOM 2232 O O . PRO A 1 280 ? -5.903 15.465 13.094 1.00 91.25 280 PRO A O 1
ATOM 2235 N N . LEU A 1 281 ? -5.936 17.372 14.281 1.00 89.88 281 LEU A N 1
ATOM 2236 C CA . LEU A 1 281 ? -4.531 17.708 14.032 1.00 89.88 281 LEU A CA 1
ATOM 2237 C C . LEU A 1 281 ? -3.578 16.779 14.797 1.00 89.88 281 LEU A C 1
ATOM 2239 O O . LEU A 1 281 ? -2.448 16.560 14.361 1.00 89.88 281 LEU A O 1
ATOM 2243 N N . ALA A 1 282 ? -4.037 16.201 15.910 1.00 93.81 282 ALA A N 1
ATOM 2244 C CA . ALA A 1 282 ? -3.266 15.269 16.725 1.00 93.81 282 ALA A CA 1
ATOM 2245 C C . ALA A 1 282 ? -2.883 13.964 15.996 1.00 93.81 282 ALA A C 1
ATOM 2247 O O . ALA A 1 282 ? -1.970 13.275 16.448 1.00 93.81 282 ALA A O 1
ATOM 2248 N N . ILE A 1 283 ? -3.508 13.633 14.854 1.00 93.44 283 ILE A N 1
ATOM 2249 C CA . ILE A 1 283 ? -3.125 12.468 14.032 1.00 93.44 283 ILE A CA 1
ATOM 2250 C C . ILE A 1 283 ? -1.636 12.532 13.665 1.00 93.44 283 ILE A C 1
ATOM 2252 O O . ILE A 1 283 ? -0.897 11.575 13.894 1.00 93.44 283 ILE A O 1
ATOM 2256 N N . GLU A 1 284 ? -1.175 13.682 13.170 1.00 90.50 284 GLU A N 1
ATOM 2257 C CA . GLU A 1 284 ? 0.221 13.881 12.766 1.00 90.50 284 GLU A CA 1
ATOM 2258 C C . GLU A 1 284 ? 1.188 13.762 13.947 1.00 90.50 284 GLU A C 1
ATOM 2260 O O . GLU A 1 284 ? 2.297 13.247 13.806 1.00 90.50 284 GLU A O 1
ATOM 2265 N N . ALA A 1 285 ? 0.777 14.208 15.137 1.00 91.69 285 ALA A N 1
ATOM 2266 C CA . ALA A 1 285 ? 1.599 14.111 16.338 1.00 91.69 285 ALA A CA 1
ATOM 2267 C C . ALA A 1 285 ? 1.788 12.651 16.782 1.00 91.69 285 ALA A C 1
ATOM 2269 O O . ALA A 1 285 ? 2.912 12.251 17.106 1.00 91.69 285 ALA A O 1
ATOM 2270 N N . VAL A 1 286 ? 0.728 11.838 16.705 1.00 93.38 286 VAL A N 1
ATOM 2271 C CA . VAL A 1 286 ? 0.785 10.394 16.980 1.00 93.38 286 VAL A CA 1
ATOM 2272 C C . VAL A 1 286 ? 1.669 9.682 15.952 1.00 93.38 286 VAL A C 1
ATOM 2274 O O . VAL A 1 286 ? 2.585 8.955 16.339 1.00 93.38 286 VAL A O 1
ATOM 2277 N N . LEU A 1 287 ? 1.462 9.931 14.654 1.00 92.75 287 LEU A N 1
ATOM 2278 C CA . LEU A 1 287 ? 2.261 9.314 13.587 1.00 92.75 287 LEU A CA 1
ATOM 2279 C C . LEU A 1 287 ? 3.740 9.707 13.672 1.00 92.75 287 LEU A C 1
ATOM 2281 O O . LEU A 1 287 ? 4.617 8.854 13.550 1.00 92.75 287 LEU A O 1
ATOM 2285 N N . ARG A 1 288 ? 4.040 10.984 13.930 1.00 91.31 288 ARG A N 1
ATOM 2286 C CA . ARG A 1 288 ? 5.416 11.461 14.115 1.00 91.31 288 ARG A CA 1
ATOM 2287 C C . ARG A 1 288 ? 6.087 10.795 15.310 1.00 91.31 288 ARG A C 1
ATOM 2289 O O . ARG A 1 288 ? 7.244 10.406 15.200 1.00 91.31 288 ARG A O 1
ATOM 2296 N N . THR A 1 289 ? 5.371 10.651 16.424 1.00 89.69 289 THR A N 1
ATOM 2297 C CA . THR A 1 289 ? 5.888 9.969 17.618 1.00 89.69 289 THR A CA 1
ATOM 2298 C C . THR A 1 289 ? 6.198 8.504 17.319 1.00 89.69 289 THR A C 1
ATOM 2300 O O . THR A 1 289 ? 7.270 8.031 17.678 1.00 89.69 289 THR A O 1
ATOM 2303 N N . ALA A 1 29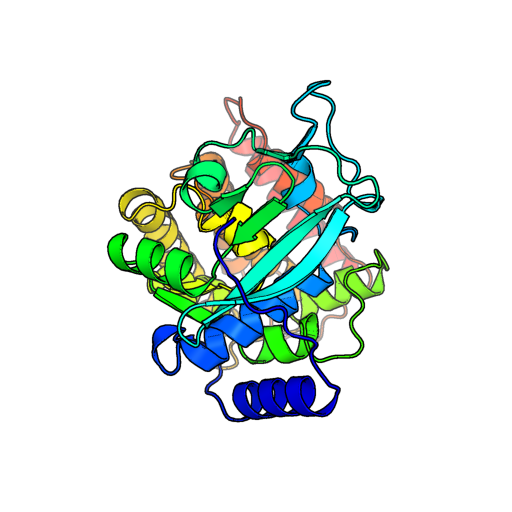0 ? 5.322 7.808 16.587 1.00 89.81 290 ALA A N 1
ATOM 2304 C CA . ALA A 1 290 ? 5.546 6.420 16.176 1.00 89.81 290 ALA A CA 1
ATOM 2305 C C . ALA A 1 290 ? 6.738 6.241 15.215 1.00 89.81 290 ALA A C 1
ATOM 2307 O O . ALA A 1 290 ? 7.352 5.176 15.177 1.00 89.81 290 ALA A O 1
ATOM 2308 N N . ARG A 1 291 ? 7.046 7.269 14.414 1.00 89.50 291 ARG A N 1
ATOM 2309 C CA . ARG A 1 291 ? 8.087 7.253 13.370 1.00 89.50 291 ARG A CA 1
ATOM 2310 C C . ARG A 1 291 ? 9.430 7.836 13.824 1.00 89.50 291 ARG A C 1
ATOM 2312 O O . ARG A 1 291 ? 10.380 7.843 13.042 1.00 89.50 291 ARG A O 1
ATOM 2319 N N . ALA A 1 292 ? 9.531 8.341 15.051 1.00 85.19 292 ALA A N 1
ATOM 2320 C CA . ALA A 1 292 ? 10.780 8.864 15.589 1.00 85.19 292 ALA A CA 1
ATOM 2321 C C . ALA A 1 292 ? 11.746 7.702 15.896 1.00 85.19 292 ALA A C 1
ATOM 2323 O O . ALA A 1 292 ? 11.508 6.908 16.796 1.00 85.19 292 ALA A O 1
ATOM 2324 N N . PHE A 1 293 ? 12.834 7.608 15.126 1.00 57.41 293 PHE A N 1
ATOM 2325 C CA . PHE A 1 293 ? 13.750 6.458 15.081 1.00 57.41 293 PHE A CA 1
ATOM 2326 C C . PHE A 1 293 ? 14.672 6.259 16.301 1.00 57.41 293 PHE A C 1
ATOM 2328 O O . PHE A 1 293 ? 15.432 5.295 16.303 1.00 57.41 293 PHE A O 1
ATOM 2335 N N . ASP A 1 294 ? 14.668 7.143 17.305 1.00 60.41 294 ASP A N 1
ATOM 2336 C CA . ASP A 1 294 ? 15.744 7.146 18.313 1.00 60.41 294 ASP A CA 1
ATOM 2337 C C . ASP A 1 294 ? 15.332 7.620 19.710 1.00 60.41 294 ASP A C 1
ATOM 2339 O O . ASP A 1 294 ? 15.906 8.535 20.296 1.00 60.41 294 ASP A O 1
ATOM 2343 N N . ILE A 1 295 ? 14.292 7.024 20.277 1.00 46.41 295 ILE A N 1
ATOM 2344 C CA . ILE A 1 295 ? 13.934 7.301 21.666 1.00 46.41 295 ILE A CA 1
ATOM 2345 C C . ILE A 1 295 ? 13.636 5.911 22.239 1.00 46.41 295 ILE A C 1
ATOM 2347 O O . ILE A 1 295 ? 12.807 5.176 21.721 1.00 46.41 295 ILE A O 1
ATOM 2351 N N . GLY A 1 296 ? 14.242 5.424 23.321 1.00 53.94 296 GLY A N 1
ATOM 2352 C CA . GLY A 1 296 ? 14.079 6.014 24.647 1.00 53.94 296 GLY A CA 1
ATOM 2353 C C . GLY A 1 296 ? 12.617 6.341 24.988 1.00 53.94 296 GLY A C 1
ATOM 2354 O O . GLY A 1 296 ? 12.389 7.105 25.922 1.00 53.94 296 GLY A O 1
ATOM 2355 N N . THR A 1 297 ? 11.652 5.906 24.163 1.00 58.69 297 THR A N 1
ATOM 2356 C CA . THR A 1 297 ? 10.359 6.563 24.030 1.00 58.69 297 THR A CA 1
ATOM 2357 C C . THR A 1 297 ? 9.645 6.369 25.340 1.00 58.69 297 THR A C 1
ATOM 2359 O O . THR A 1 297 ? 9.300 5.256 25.726 1.00 58.69 297 THR A O 1
ATOM 2362 N N . ASN A 1 298 ? 9.508 7.468 26.071 1.00 73.44 298 ASN A N 1
ATOM 2363 C CA . ASN A 1 298 ? 8.815 7.458 27.332 1.00 73.44 298 ASN A CA 1
ATOM 2364 C C . ASN A 1 298 ? 7.371 7.086 26.996 1.00 73.44 298 ASN A C 1
ATOM 2366 O O . ASN A 1 298 ? 6.687 7.869 26.341 1.00 73.44 298 ASN A O 1
ATOM 2370 N N . GLU A 1 299 ? 6.929 5.894 27.395 1.00 83.25 299 GLU A N 1
ATOM 2371 C CA . GLU A 1 299 ? 5.562 5.395 27.199 1.00 83.25 299 GLU A CA 1
ATOM 2372 C C . GLU A 1 299 ? 4.511 6.464 27.547 1.00 83.25 299 GLU A C 1
ATOM 2374 O O . GLU A 1 299 ? 3.454 6.547 26.924 1.00 83.25 299 GLU A O 1
ATOM 2379 N N . ASN A 1 300 ? 4.845 7.347 28.496 1.00 86.62 300 ASN A N 1
ATOM 2380 C CA . ASN A 1 300 ? 4.051 8.511 28.868 1.00 86.62 300 ASN A CA 1
ATOM 2381 C C . ASN A 1 300 ? 3.797 9.488 27.710 1.00 86.62 300 ASN A C 1
ATOM 2383 O O . ASN A 1 300 ? 2.676 9.961 27.588 1.00 86.62 300 ASN A O 1
ATOM 2387 N N . ILE A 1 301 ? 4.786 9.775 26.855 1.00 88.50 301 ILE A N 1
ATOM 2388 C CA . ILE A 1 301 ? 4.622 10.665 25.692 1.00 88.50 301 ILE A CA 1
ATOM 2389 C C . ILE A 1 301 ? 3.652 10.035 24.694 1.00 88.50 301 ILE A C 1
ATOM 2391 O O . ILE A 1 301 ? 2.700 10.688 24.284 1.00 88.50 301 ILE A O 1
ATOM 2395 N N . ILE A 1 302 ? 3.836 8.755 24.352 1.00 89.06 302 ILE A N 1
ATOM 2396 C CA . ILE A 1 302 ? 2.920 8.059 23.433 1.00 89.06 302 ILE A CA 1
ATOM 2397 C C . ILE A 1 302 ? 1.496 8.074 23.992 1.00 89.06 302 ILE A C 1
ATOM 2399 O O . ILE A 1 302 ? 0.556 8.453 23.296 1.00 89.06 302 ILE A O 1
ATOM 2403 N N . ASN A 1 303 ? 1.335 7.703 25.263 1.00 90.56 303 ASN A N 1
ATOM 2404 C CA . ASN A 1 303 ? 0.029 7.686 25.909 1.00 90.56 303 ASN A CA 1
ATOM 2405 C C . ASN A 1 303 ? -0.594 9.085 25.998 1.00 90.56 303 ASN A C 1
ATOM 2407 O O . ASN A 1 303 ? -1.814 9.209 25.873 1.00 90.56 303 ASN A O 1
ATOM 2411 N N . GLN A 1 304 ? 0.215 10.129 26.182 1.00 92.44 304 GLN A N 1
ATOM 2412 C CA . GLN A 1 304 ? -0.233 11.517 26.169 1.00 92.44 304 GLN A CA 1
ATOM 2413 C C . GLN A 1 304 ? -0.731 11.924 24.777 1.00 92.44 304 GLN A C 1
ATOM 2415 O O . GLN A 1 304 ? -1.864 12.383 24.669 1.00 92.44 304 GLN A O 1
ATOM 2420 N N . GLU A 1 305 ? 0.051 11.705 23.718 1.00 93.94 305 GLU A N 1
ATOM 2421 C CA . GLU A 1 305 ? -0.333 12.054 22.340 1.00 93.94 305 GLU A CA 1
ATOM 2422 C C . GLU A 1 305 ? -1.585 11.291 21.883 1.00 93.94 305 GLU A C 1
ATOM 2424 O O . GLU A 1 305 ? -2.510 11.867 21.308 1.00 93.94 305 GLU A O 1
ATOM 2429 N N . VAL A 1 306 ? -1.677 9.998 22.211 1.00 93.88 306 VAL A N 1
ATOM 2430 C CA . VAL A 1 306 ? -2.871 9.190 21.931 1.00 93.88 306 VAL A CA 1
ATOM 2431 C C . VAL A 1 306 ? -4.085 9.701 22.714 1.00 93.88 306 VAL A C 1
ATOM 2433 O O . VAL A 1 306 ? -5.188 9.750 22.170 1.00 93.88 306 VAL A O 1
ATOM 2436 N N . SER A 1 307 ? -3.912 10.113 23.973 1.00 93.94 307 SER A N 1
ATOM 2437 C CA . SER A 1 307 ? -5.011 10.683 24.767 1.00 93.94 307 SER A CA 1
ATOM 2438 C C . SER A 1 307 ? -5.479 12.026 24.201 1.00 93.94 307 SER A C 1
ATOM 2440 O O . SER A 1 307 ? -6.684 12.228 24.065 1.00 93.94 307 SER A O 1
ATOM 2442 N N . LEU A 1 308 ? -4.551 12.892 23.778 1.00 95.06 308 LEU A N 1
ATOM 2443 C CA . LEU A 1 308 ? -4.864 14.156 23.105 1.00 95.06 308 LEU A CA 1
ATOM 2444 C C . LEU A 1 308 ? -5.652 13.930 21.811 1.00 95.06 308 LEU A C 1
ATOM 2446 O O . LEU A 1 308 ? -6.611 14.652 21.547 1.00 95.06 308 LEU A O 1
ATOM 2450 N N . LEU A 1 309 ? -5.309 12.898 21.032 1.00 95.62 309 LEU A N 1
ATOM 2451 C CA . LEU A 1 309 ? -6.084 12.524 19.850 1.00 95.62 309 LEU A CA 1
ATOM 2452 C C . LEU A 1 309 ? -7.523 12.128 20.211 1.00 95.62 309 LEU A C 1
ATOM 2454 O O . LEU A 1 309 ? -8.462 12.583 19.561 1.00 95.62 309 LEU A O 1
ATOM 2458 N N . VAL A 1 310 ? -7.721 11.312 21.250 1.00 94.19 310 VAL A N 1
ATOM 2459 C CA . VAL A 1 310 ? -9.068 10.914 21.704 1.00 94.19 310 VAL A CA 1
ATOM 2460 C C . VAL A 1 310 ? -9.881 12.127 22.160 1.00 94.19 310 VAL A C 1
ATOM 2462 O O . VAL A 1 310 ? -11.049 12.257 21.785 1.00 94.19 310 VAL A O 1
ATOM 2465 N N . GLU A 1 311 ? -9.273 13.019 22.942 1.00 93.75 311 GLU A N 1
ATOM 2466 C CA . GLU A 1 311 ? -9.898 14.260 23.405 1.00 93.75 311 GLU A CA 1
ATOM 2467 C C . GLU A 1 311 ? -10.275 15.172 22.235 1.00 93.75 311 GLU A C 1
ATOM 2469 O O . GLU A 1 311 ? -11.400 15.678 22.184 1.00 93.75 311 GLU A O 1
ATOM 2474 N N . GLU A 1 312 ? -9.377 15.338 21.258 1.00 93.69 312 GLU A N 1
ATOM 2475 C CA . GLU A 1 312 ? -9.650 16.141 20.071 1.00 93.69 312 GLU A CA 1
ATOM 2476 C C . GLU A 1 312 ? -10.814 15.545 19.277 1.00 93.69 312 GLU A C 1
ATOM 2478 O O . GLU A 1 312 ? -11.762 16.278 18.990 1.00 93.69 312 GLU A O 1
ATOM 2483 N N . VAL A 1 313 ? -10.812 14.232 18.998 1.00 91.19 313 VAL A N 1
ATOM 2484 C CA . VAL A 1 313 ? -11.929 13.564 18.307 1.00 91.19 313 VAL A CA 1
ATOM 2485 C C . VAL A 1 313 ? -13.237 13.793 19.063 1.00 91.19 313 VAL A C 1
ATOM 2487 O O . VAL A 1 313 ? -14.239 14.164 18.458 1.00 91.19 313 VAL A O 1
ATOM 2490 N N . TYR A 1 314 ? -13.253 13.643 20.388 1.00 89.19 314 TYR A N 1
ATOM 2491 C CA . TYR A 1 314 ? -14.463 13.892 21.172 1.00 89.19 314 TYR A CA 1
ATOM 2492 C C . TYR A 1 314 ? -14.934 15.355 21.061 1.00 89.19 314 TYR A C 1
ATOM 2494 O O . TYR A 1 314 ? -16.116 15.620 20.839 1.00 89.19 314 TYR A O 1
ATOM 2502 N N . SER A 1 315 ? -14.011 16.318 21.120 1.00 88.94 315 SER A N 1
ATOM 2503 C CA . SER A 1 315 ? -14.333 17.747 21.013 1.00 88.94 315 SER A CA 1
ATOM 2504 C C . SER A 1 315 ? -14.938 18.136 19.656 1.00 88.94 315 SER A C 1
ATOM 2506 O O . SER A 1 315 ? -15.789 19.023 19.589 1.00 88.94 315 SER A O 1
ATOM 2508 N N . VAL A 1 316 ? -14.553 17.450 18.574 1.00 83.12 316 VAL A N 1
ATOM 2509 C CA . VAL A 1 316 ? -15.001 17.762 17.203 1.00 83.12 316 VAL A CA 1
ATOM 2510 C C . VAL A 1 316 ? -16.214 16.949 16.746 1.00 83.12 316 VAL A C 1
ATOM 2512 O O . VAL A 1 316 ? -16.600 17.057 15.580 1.00 83.12 316 VAL A O 1
ATOM 2515 N N . THR A 1 317 ? -16.798 16.143 17.642 1.00 81.50 317 THR A N 1
ATOM 2516 C CA . THR A 1 317 ? -17.899 15.200 17.354 1.00 81.50 317 THR A CA 1
ATOM 2517 C C . THR A 1 317 ? -19.177 15.434 18.154 1.00 81.50 317 THR A C 1
ATOM 2519 O O . THR A 1 317 ? -20.169 14.721 17.953 1.00 81.50 317 THR A O 1
ATOM 2522 N N . THR A 1 318 ? -19.140 16.433 19.040 1.00 65.69 318 THR A N 1
ATOM 2523 C CA . THR A 1 318 ? -20.300 17.032 19.722 1.00 65.69 318 THR A CA 1
ATOM 2524 C C . THR A 1 318 ? -20.946 18.096 18.850 1.00 65.69 318 THR A C 1
ATOM 2526 O O . THR A 1 318 ? -22.189 18.192 18.852 1.00 65.69 318 THR A O 1
#

Sequence (318 aa):
MKNFNSLSYTSEDIENLKTWVTSGSGVIPFFNDAKHASFVVSYAMSLEIGGPNDNLAAHLFETDTGQKIKKTNLLSEIVEKDGFAGIRITTKDNSKISIRHDGLVKLGLVDEISISFFPEQIAELLRVQQIEPVFVRDWLLTCTFSDFNPTTTDYRVQMSELINNDAFLFAELVSNKQMVFQSLHDVIQHATNASAEGWIFAQNVAKKVKTIFSNYFGNEKKGNLPSHILPFVTGVLLDDLTQSSFYCSKEREFVIDSLLTQISKFYIRPQKPHILKKIPLAIEAVLRTARAFDIGTNENIINQEVSLLVEEVYSVTT

pLDDT: mean 90.72, std 9.4, range [46.41, 98.5]

Secondary structure (DSSP, 8-state):
----EEE---HHHHHHHHHHHHHS-SEEEGGGSHHHHHHHHHHHHHHHTTSTT--GGGGEEETTT-PBPPGGGEEEEEEEETTEEEEEEEETT-PPEEE--HHHHHH-EEETTEEEE-HHHHHHHHHHTT-EEEEEHHHHHHHTSSS--TT---HHHHHHHHHH--HHHHHHHHHTTEEE--SHHIIIIIITT--HHHHHHHHHHHHHHHHHHHHHHGGGS---GGGGHHHHHHHHHHHHHTSGGGTT-HHHHHHHHHHHHHHTTTSS-TTS-----S--THHHHHHHHHH-SS----HHHHHHHHHHHHHHHHHTT-

Foldseek 3Di:
DPDWAFDDDDPVNLVVLLVVLVPDDQKAFCVVCVLSSQVQQQQQAQLPQLAPNPPQLVFKAQPPPRHRDRSVQKHWTWTDDPSGIKIKIFGVVLGFIDGPAPLVVVQWDHDRGIIIGGLSSLQVLLVVQVATEIARSQCCCPCPVDPDRRRDDDPVVVLVCLVSVLLLVLLVCLLNSYQHRRYPCSCPFQSRVHHNQLSVQLNVLSVLLNVLLCVQQPPVSAFPSLLSLLSSLLSVLSVNSNGPVCRPQVLSSLLNVLSSVVSNVPLPHRHDDWDQQDRDPLSVVLVVSSPPPDDVRDSVSSNVSSVVNSVRSVVRGD